Protein AF-0000000078702733 (afdb_homodimer)

Foldseek 3Di:
DPPDLPPPVVLVVLVCCLVVPLVVVLVVLVVVLVVLVVVLVVLVVVLVVLVCCVVPPPQKDWDWADPDPPDTDIDMDNGSQWDWDDPDPPDIDIDGSVVVSVVSVVVSVVSVVVSVVSVVVSVVSVVVSVVSVVVSVVVSVVSD/DPPDLPPPVVLVVLVCCLVVPLVVVLVVLVVVLVVLVVVLVVLVVVLVVLVCCVVPPPQKDWDWADPDPPDTDIDMDNGSQWDWDDPDPPDIDIDGSVVVSVVSVVVSVVSVVVSVVSVVVSVVSVVVSVVSVVVSVVVSVVSD

Structure (mmCIF, N/CA/C/O backbone):
data_AF-0000000078702733-model_v1
#
loop_
_entity.id
_entity.type
_entity.pdbx_description
1 polymer 'Prefoldin, alpha subunit'
#
loop_
_atom_site.group_PDB
_atom_site.id
_atom_site.type_symbol
_atom_site.label_atom_id
_atom_site.label_alt_id
_atom_site.label_comp_id
_atom_site.label_asym_id
_atom_site.label_entity_id
_atom_site.label_seq_id
_atom_site.pdbx_PDB_ins_code
_atom_site.Cartn_x
_atom_site.Cartn_y
_atom_site.Cartn_z
_atom_site.occupancy
_atom_site.B_iso_or_equiv
_atom_site.auth_seq_id
_atom_site.auth_comp_id
_atom_site.auth_asym_id
_atom_site.auth_atom_id
_atom_site.pdbx_PDB_model_num
ATOM 1 N N . MET A 1 1 ? -7.91 60.344 7.797 1 39.28 1 MET A N 1
ATOM 2 C CA . MET A 1 1 ? -7.531 59.281 8.727 1 39.28 1 MET A CA 1
ATOM 3 C C . MET A 1 1 ? -8.328 58 8.453 1 39.28 1 MET A C 1
ATOM 5 O O . MET A 1 1 ? -9.555 58.031 8.461 1 39.28 1 MET A O 1
ATOM 9 N N . SER A 1 2 ? -7.945 57.156 7.527 1 45.62 2 SER A N 1
ATOM 10 C CA . SER A 1 2 ? -8.672 56 7 1 45.62 2 SER A CA 1
ATOM 11 C 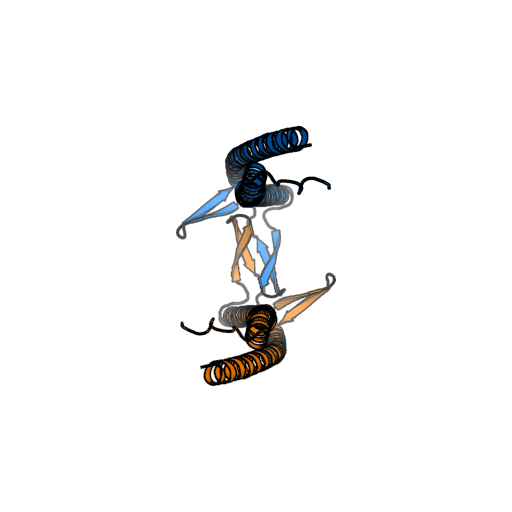C . SER A 1 2 ? -9.172 55.094 8.117 1 45.62 2 SER A C 1
ATOM 13 O O . SER A 1 2 ? -8.453 54.844 9.094 1 45.62 2 SER A O 1
ATOM 15 N N . GLU A 1 3 ? -10.422 55.219 8.555 1 46.97 3 GLU A N 1
ATOM 16 C CA . GLU A 1 3 ? -11.055 54.406 9.586 1 46.97 3 GLU A CA 1
ATOM 17 C C . GLU A 1 3 ? -10.477 53 9.609 1 46.97 3 GLU A C 1
ATOM 19 O O . GLU A 1 3 ? -10.164 52.438 8.562 1 46.97 3 GLU A O 1
ATOM 24 N N . PRO A 1 4 ? -9.781 52.625 10.648 1 50.66 4 PRO A N 1
ATOM 25 C CA . PRO A 1 4 ? -9.195 51.281 10.773 1 50.66 4 PRO A CA 1
ATOM 26 C C . PRO A 1 4 ? -10.055 50.188 10.133 1 50.66 4 PRO A C 1
ATOM 28 O O . PRO A 1 4 ? -11.289 50.281 10.164 1 50.66 4 PRO A O 1
ATOM 31 N N . LEU A 1 5 ? -9.805 49.719 9.031 1 49.38 5 LEU A N 1
ATOM 32 C CA . LEU A 1 5 ? -10.547 48.656 8.367 1 49.38 5 LEU A CA 1
ATOM 33 C C . LEU A 1 5 ? -11.18 47.719 9.391 1 49.38 5 LEU A C 1
ATOM 35 O O . LEU A 1 5 ? -10.469 47.062 10.148 1 49.38 5 LEU A O 1
ATOM 39 N N . PHE A 1 6 ? -12.18 48.062 10.25 1 53.34 6 PHE A N 1
ATOM 40 C CA . PHE A 1 6 ? -12.992 47.344 11.211 1 53.34 6 PHE A CA 1
ATOM 41 C C . PHE A 1 6 ? -13.266 45.906 10.719 1 53.34 6 PHE A C 1
ATOM 43 O O . PHE A 1 6 ? -14 45.719 9.742 1 53.34 6 PHE A O 1
ATOM 50 N N . ILE A 1 7 ? -12.305 45.094 10.703 1 62.47 7 ILE A N 1
ATOM 51 C CA . ILE A 1 7 ? -12.539 43.688 10.352 1 62.47 7 ILE A CA 1
ATOM 52 C C . ILE A 1 7 ? -13.766 43.156 11.094 1 62.47 7 ILE A C 1
ATOM 54 O O . ILE A 1 7 ? -13.797 43.156 12.32 1 62.47 7 ILE A O 1
ATOM 58 N N . ASN A 1 8 ? -14.984 43.156 10.586 1 76.25 8 ASN A N 1
ATOM 59 C CA . ASN A 1 8 ? -16.25 42.594 11.055 1 76.25 8 ASN A CA 1
ATOM 60 C C . ASN A 1 8 ? -16.062 41.188 11.617 1 76.25 8 ASN A C 1
ATOM 62 O O . ASN A 1 8 ? -15.641 40.281 10.906 1 76.25 8 ASN A O 1
ATOM 66 N N . PRO A 1 9 ? -16 41.094 13.008 1 86.5 9 PRO A N 1
ATOM 67 C CA . PRO A 1 9 ? -15.852 39.781 13.672 1 86.5 9 PRO A CA 1
ATOM 68 C C . PRO A 1 9 ? -16.688 38.688 13.016 1 86.5 9 PRO A C 1
ATOM 70 O O . PRO A 1 9 ? -16.328 37.531 13.07 1 86.5 9 PRO A O 1
ATOM 73 N N . GLN A 1 10 ? -17.766 39.156 12.43 1 87.38 10 GLN A N 1
ATOM 74 C CA . GLN A 1 10 ? -18.625 38.188 11.758 1 87.38 10 GLN A CA 1
ATOM 75 C C . GLN A 1 10 ? -17.953 37.594 10.523 1 87.38 10 GLN A C 1
ATOM 77 O O . GLN A 1 10 ? -18.094 36.406 10.242 1 87.38 10 GLN A O 1
ATOM 82 N N . ILE A 1 11 ? -17.188 38.375 9.844 1 90.88 11 ILE A N 1
ATOM 83 C CA . ILE A 1 11 ? -16.484 37.906 8.648 1 90.88 11 ILE A CA 1
ATOM 84 C C . ILE A 1 11 ? -15.414 36.906 9.039 1 90.88 11 ILE A C 1
ATOM 86 O O . ILE A 1 11 ? -15.258 35.875 8.375 1 90.88 11 ILE A O 1
ATOM 90 N N . ARG A 1 12 ? -14.75 37.219 10.102 1 91.19 12 ARG A N 1
ATOM 91 C CA . ARG A 1 12 ? -13.711 36.312 10.57 1 91.19 12 ARG A CA 1
ATOM 92 C C . ARG A 1 12 ? -14.312 34.938 10.969 1 91.19 12 ARG A C 1
ATOM 94 O O . ARG A 1 12 ? -13.719 33.906 10.711 1 91.19 12 ARG A O 1
ATOM 101 N N . LYS A 1 13 ? -15.438 35.031 11.594 1 93.38 13 LYS A N 1
ATOM 102 C CA . LYS A 1 13 ? -16.141 33.812 11.992 1 93.38 13 LYS A CA 1
ATOM 103 C C . LYS A 1 13 ? -16.516 32.969 10.781 1 93.38 13 LYS A C 1
ATOM 105 O O . LYS A 1 13 ? -16.312 31.75 10.766 1 93.38 13 LYS A O 1
ATOM 110 N N . TYR A 1 14 ? -16.953 33.625 9.719 1 93.88 14 TYR A N 1
ATOM 111 C CA . TYR A 1 14 ? -17.344 32.938 8.492 1 93.88 14 TYR A CA 1
ATOM 112 C C . TYR A 1 14 ? -16.141 32.375 7.773 1 93.88 14 TYR A C 1
ATOM 114 O O . TYR A 1 14 ? -16.188 31.234 7.27 1 93.88 14 TYR A O 1
ATOM 122 N N . GLU A 1 15 ? -15.148 33.094 7.785 1 94.38 15 GLU A N 1
ATOM 123 C CA . GLU A 1 15 ? -13.922 32.656 7.125 1 94.38 15 GLU A CA 1
ATOM 124 C C . GLU A 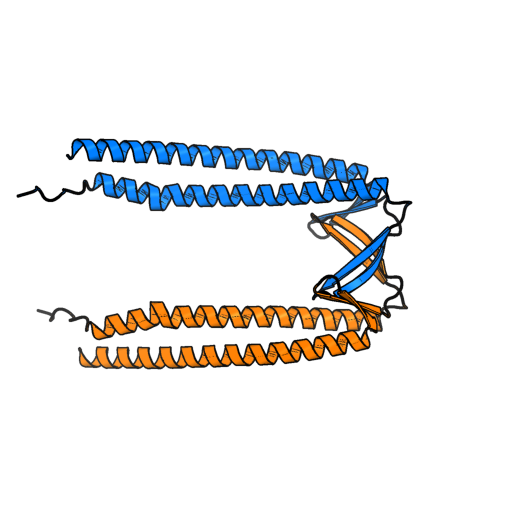1 15 ? -13.344 31.422 7.824 1 94.38 15 GLU A C 1
ATOM 126 O O . GLU A 1 15 ? -12.93 30.453 7.168 1 94.38 15 GLU A O 1
ATOM 131 N N . SER A 1 16 ? -13.336 31.516 9.156 1 94.94 16 SER A N 1
ATOM 132 C CA . SER A 1 16 ? -12.852 30.391 9.938 1 94.94 16 SER A CA 1
ATOM 133 C C . SER A 1 16 ? -13.734 29.156 9.742 1 94.94 16 SER A C 1
ATOM 135 O O . SER A 1 16 ? -13.234 28.047 9.641 1 94.94 16 SER A O 1
ATOM 137 N N . PHE A 1 17 ? -15 29.344 9.688 1 96.25 17 PHE A N 1
ATOM 138 C CA . PHE A 1 17 ? -15.961 28.266 9.469 1 96.25 17 PHE A CA 1
ATOM 139 C C . PHE A 1 17 ? -15.703 27.594 8.125 1 96.25 17 PHE A C 1
ATOM 141 O O . PHE A 1 17 ? -15.656 26.359 8.055 1 96.25 17 PHE A O 1
ATOM 148 N N . VAL A 1 18 ? -15.484 28.391 7.094 1 96.75 18 VAL A N 1
ATOM 149 C CA . VAL A 1 18 ? -15.258 27.859 5.758 1 96.75 18 VAL A CA 1
ATOM 150 C C . VAL A 1 18 ? -13.93 27.094 5.723 1 96.75 18 VAL A C 1
ATOM 152 O O . VAL A 1 18 ? -13.875 25.953 5.258 1 96.75 18 VAL A O 1
ATOM 155 N N . ASN A 1 19 ? -12.906 27.688 6.285 1 95.31 19 ASN A N 1
ATOM 156 C CA . ASN A 1 19 ? -11.555 27.156 6.133 1 95.31 19 ASN A CA 1
ATOM 157 C C . ASN A 1 19 ? -11.281 26.016 7.109 1 95.31 19 ASN A C 1
ATOM 159 O O . ASN A 1 19 ? -10.625 25.031 6.758 1 95.31 19 ASN A O 1
ATOM 163 N N . ASP A 1 20 ? -11.922 26.062 8.234 1 95.56 20 ASP A N 1
ATOM 164 C CA . ASP A 1 20 ? -11.547 25.141 9.289 1 95.56 20 ASP A CA 1
ATOM 165 C C . ASP A 1 20 ? -12.562 24 9.422 1 95.56 20 ASP A C 1
ATOM 167 O O . ASP A 1 20 ? -12.281 22.969 10.031 1 95.56 20 ASP A O 1
ATOM 171 N N . ARG A 1 21 ? -13.758 24.25 8.867 1 96.62 21 ARG A N 1
ATOM 172 C CA . ARG A 1 21 ? -14.781 23.219 9.016 1 96.62 21 ARG A CA 1
ATOM 173 C C . ARG A 1 21 ? -15.227 22.688 7.652 1 96.62 21 ARG A C 1
ATOM 175 O O . ARG A 1 21 ? -14.961 21.547 7.305 1 96.62 21 ARG A O 1
ATOM 182 N N . LEU A 1 22 ? -15.703 23.594 6.793 1 97.5 22 LEU A N 1
ATOM 183 C CA . LEU A 1 22 ? -16.328 23.156 5.555 1 97.5 22 LEU A CA 1
ATOM 184 C C . LEU A 1 22 ? -15.305 22.562 4.598 1 97.5 22 LEU A C 1
ATOM 186 O O . LEU A 1 22 ? -15.531 21.516 4.004 1 97.5 22 LEU A O 1
ATOM 190 N N . ARG A 1 23 ? -14.211 23.219 4.512 1 97.94 23 ARG A N 1
ATOM 191 C CA . ARG A 1 23 ? -13.188 22.719 3.596 1 97.94 23 ARG A CA 1
ATOM 192 C C . ARG A 1 23 ? -12.617 21.391 4.086 1 97.94 23 ARG A C 1
ATOM 194 O O . ARG A 1 23 ? -12.336 20.5 3.287 1 97.94 23 ARG A O 1
ATOM 201 N N . LYS A 1 24 ? -12.469 21.25 5.383 1 97.94 24 LYS A N 1
ATOM 202 C CA . LYS A 1 24 ? -11.977 20 5.941 1 97.94 24 LYS A CA 1
ATOM 203 C C . LYS A 1 24 ? -13 18.875 5.746 1 97.94 24 LYS A C 1
ATOM 205 O O . LYS A 1 24 ? -12.633 17.75 5.422 1 97.94 24 LYS A O 1
ATOM 210 N N . ASP A 1 25 ? -14.25 19.281 5.902 1 97.81 25 ASP A N 1
ATOM 211 C CA . ASP A 1 25 ? -15.312 18.312 5.68 1 97.81 25 ASP A CA 1
ATOM 212 C C . ASP A 1 25 ? -15.344 17.844 4.227 1 97.81 25 ASP A C 1
ATOM 214 O O . ASP A 1 25 ? -15.492 16.641 3.953 1 97.81 25 ASP A O 1
ATOM 218 N N . LEU A 1 26 ? -15.18 18.766 3.32 1 98.38 26 LEU A N 1
ATOM 219 C CA . LEU A 1 26 ? -15.164 18.438 1.899 1 98.38 26 LEU A CA 1
ATOM 220 C C . LEU A 1 26 ? -14 17.516 1.565 1 98.38 26 LEU A C 1
ATOM 222 O O . LEU A 1 26 ? -14.164 16.547 0.828 1 98.38 26 LEU A O 1
ATOM 226 N N . GLU A 1 27 ? -12.891 17.828 2.139 1 98.38 27 GLU A N 1
ATOM 227 C CA . GLU A 1 27 ? -11.711 17 1.906 1 98.38 27 GLU A CA 1
ATOM 228 C C . GLU A 1 27 ? -11.945 15.555 2.359 1 98.38 27 GLU A C 1
ATOM 230 O O . GLU A 1 27 ? -11.617 14.609 1.644 1 98.38 27 GLU A O 1
ATOM 235 N N . LYS A 1 28 ? -12.547 15.414 3.541 1 98.31 28 LYS A N 1
ATOM 236 C CA . LYS A 1 28 ? -12.828 14.086 4.082 1 98.31 28 LYS A CA 1
ATOM 237 C C . LYS A 1 28 ? -13.797 13.32 3.178 1 98.31 28 LYS A C 1
ATOM 239 O O . LYS A 1 28 ? -13.586 12.141 2.9 1 98.31 28 LYS A O 1
ATOM 244 N N . VAL A 1 29 ? -14.766 14.031 2.744 1 98.38 29 VAL A N 1
ATOM 245 C CA . VAL A 1 29 ? -15.789 13.422 1.895 1 98.38 29 VAL A CA 1
ATOM 246 C C . VAL A 1 29 ? -15.172 12.992 0.567 1 98.38 29 VAL A C 1
ATOM 248 O O . VAL A 1 29 ? -15.438 11.891 0.078 1 98.38 29 VAL A O 1
ATOM 251 N N . LEU A 1 30 ? -14.359 13.836 0.02 1 98.38 30 LEU A N 1
ATOM 252 C CA . LEU A 1 30 ? -13.703 13.523 -1.244 1 98.38 30 LEU A CA 1
ATOM 253 C C . LEU A 1 30 ? -12.742 12.352 -1.083 1 98.38 30 LEU A C 1
ATOM 255 O O . LEU A 1 30 ? -12.633 11.508 -1.978 1 98.38 30 LEU A O 1
ATOM 259 N N . GLU A 1 31 ? -12.094 12.289 0.026 1 98.44 31 GLU A N 1
ATOM 260 C CA . GLU A 1 31 ? -11.203 11.164 0.297 1 98.44 31 GLU A CA 1
ATOM 261 C C . GLU A 1 31 ? -11.961 9.844 0.35 1 98.44 31 GLU A C 1
ATOM 263 O O . GLU A 1 31 ? -11.516 8.844 -0.21 1 98.44 31 GLU A O 1
ATOM 268 N N . GLU A 1 32 ? -13.094 9.883 0.971 1 98.19 32 GLU A N 1
ATOM 269 C CA . GLU A 1 32 ? -13.914 8.688 1.058 1 98.19 32 GLU A CA 1
ATOM 270 C C . GLU A 1 32 ? -14.422 8.258 -0.319 1 98.19 32 GLU A C 1
ATOM 272 O O . GLU A 1 32 ? -14.383 7.074 -0.658 1 98.19 32 GLU A O 1
ATOM 277 N N . ARG A 1 33 ? -14.828 9.227 -1.064 1 98.12 33 ARG A N 1
ATOM 278 C CA . ARG A 1 33 ? -15.289 8.953 -2.422 1 98.12 33 ARG A CA 1
ATOM 279 C C . ARG A 1 33 ? -14.172 8.359 -3.273 1 98.12 33 ARG A C 1
ATOM 281 O O . ARG A 1 33 ? -14.391 7.379 -3.99 1 98.12 33 ARG A O 1
ATOM 288 N N . ASP A 1 34 ? -13.023 8.945 -3.219 1 98.12 34 ASP A N 1
ATOM 289 C CA . ASP A 1 34 ? -11.891 8.523 -4.039 1 98.12 34 ASP A CA 1
ATOM 290 C C . ASP A 1 34 ? -11.453 7.109 -3.682 1 98.12 34 ASP A C 1
ATOM 292 O O . ASP A 1 34 ? -11.039 6.344 -4.555 1 98.12 34 ASP A O 1
ATOM 296 N N . LYS A 1 35 ? -11.531 6.789 -2.391 1 98.38 35 LYS A N 1
ATOM 297 C CA . LYS A 1 35 ? -11.25 5.418 -1.982 1 98.38 35 LYS A CA 1
ATOM 298 C C . LYS A 1 35 ? -12.172 4.43 -2.693 1 98.38 35 LYS A C 1
ATOM 300 O O . LYS A 1 35 ? -11.727 3.365 -3.129 1 98.38 35 LYS A O 1
ATOM 305 N N . LEU A 1 36 ? -13.375 4.77 -2.838 1 98.25 36 LEU A N 1
ATOM 306 C CA . LEU A 1 36 ? -14.359 3.91 -3.494 1 98.25 36 LEU A CA 1
ATOM 307 C C . LEU A 1 36 ? -14.07 3.805 -4.988 1 98.25 36 LEU A C 1
ATOM 309 O O . LEU A 1 36 ? -14.18 2.725 -5.57 1 98.25 36 LEU A O 1
ATOM 313 N N . TYR A 1 37 ? -13.648 4.91 -5.582 1 97.56 37 TYR A N 1
ATOM 314 C CA . TYR A 1 37 ? -13.297 4.887 -7 1 97.56 37 TYR A CA 1
ATOM 315 C C . TYR A 1 37 ? -12.086 3.99 -7.246 1 97.56 37 TYR A C 1
ATOM 317 O O . TYR A 1 37 ? -12.016 3.305 -8.266 1 97.56 37 TYR A O 1
ATOM 325 N N . GLU A 1 38 ? -11.25 4.039 -6.312 1 98.12 38 GLU A N 1
ATOM 326 C CA . GLU A 1 38 ? -10.086 3.156 -6.426 1 98.12 38 GLU A CA 1
ATOM 327 C C . GLU A 1 38 ? -10.508 1.689 -6.379 1 98.12 38 GLU A C 1
ATOM 329 O O . GLU A 1 38 ? -10 0.87 -7.148 1 98.12 38 GLU A O 1
ATOM 334 N N . GLN A 1 39 ? -11.391 1.383 -5.52 1 98 39 GLN A N 1
ATOM 335 C CA . GLN A 1 39 ? -11.906 0.02 -5.422 1 98 39 GLN A CA 1
ATOM 336 C C . GLN A 1 39 ? -12.609 -0.396 -6.711 1 98 39 GLN A C 1
ATOM 338 O O . GLN A 1 39 ? -12.406 -1.505 -7.207 1 98 39 GLN A O 1
ATOM 343 N N . ILE A 1 40 ? -13.344 0.461 -7.234 1 98.25 40 ILE A N 1
ATOM 344 C CA . ILE A 1 40 ? -14.078 0.185 -8.461 1 98.25 40 ILE A CA 1
ATOM 345 C C . ILE A 1 40 ? -13.102 -0.069 -9.609 1 98.25 40 ILE A C 1
ATOM 347 O O . ILE A 1 40 ? -13.305 -0.979 -10.414 1 98.25 40 ILE A O 1
ATOM 351 N N . ALA A 1 41 ? -12.102 0.725 -9.633 1 97.81 41 ALA A N 1
ATOM 352 C CA . ALA A 1 41 ? -11.078 0.545 -10.664 1 97.81 41 ALA A CA 1
ATOM 353 C C . ALA 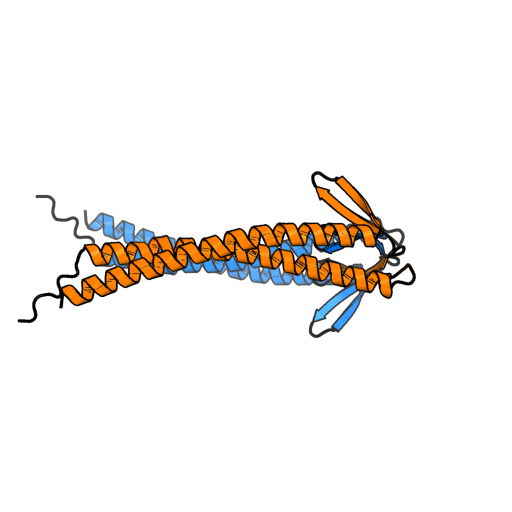A 1 41 ? -10.438 -0.838 -10.57 1 97.81 41 ALA A C 1
ATOM 355 O O . ALA A 1 41 ? -10.211 -1.494 -11.586 1 97.81 41 ALA A O 1
ATOM 356 N N . GLN A 1 42 ? -10.188 -1.28 -9.391 1 98.06 42 GLN A N 1
ATOM 357 C CA . GLN A 1 42 ? -9.609 -2.602 -9.18 1 98.06 42 GLN A CA 1
ATOM 358 C C . GLN A 1 42 ? -10.562 -3.701 -9.633 1 98.06 42 GLN A C 1
ATOM 360 O O . GLN A 1 42 ? -10.133 -4.684 -10.25 1 98.06 42 GLN A O 1
ATOM 365 N N . LEU A 1 43 ? -11.758 -3.545 -9.367 1 98.06 43 LEU A N 1
ATOM 366 C CA . LEU A 1 43 ? -12.766 -4.516 -9.781 1 98.06 43 LEU A CA 1
ATOM 367 C C . LEU A 1 43 ? -12.859 -4.598 -11.297 1 98.06 43 LEU A C 1
ATOM 369 O O . LEU A 1 43 ? -12.93 -5.688 -11.867 1 98.06 43 LEU A O 1
ATOM 373 N N . LEU A 1 44 ? -12.852 -3.457 -11.906 1 97.38 44 LEU A N 1
ATOM 374 C CA . LEU A 1 44 ? -12.906 -3.395 -13.359 1 97.38 44 LEU A CA 1
ATOM 375 C C . LEU A 1 44 ? -11.695 -4.078 -13.984 1 97.38 44 LEU A C 1
ATOM 377 O O . LEU A 1 44 ? -11.828 -4.816 -14.961 1 97.38 44 LEU A O 1
ATOM 381 N N . GLN A 1 45 ? -10.578 -3.807 -13.422 1 97.5 45 GLN A N 1
ATOM 382 C CA . GLN A 1 45 ? -9.344 -4.43 -13.891 1 97.5 45 GLN A CA 1
ATOM 383 C C . GLN A 1 45 ? -9.43 -5.953 -13.805 1 97.5 45 GLN A C 1
ATOM 385 O O . GLN A 1 45 ? -9.078 -6.656 -14.75 1 97.5 45 GLN A O 1
ATOM 390 N N . LEU A 1 46 ? -9.938 -6.422 -12.711 1 98 46 LEU A N 1
ATOM 391 C CA . LEU A 1 46 ? -10.055 -7.863 -12.523 1 98 46 LEU A CA 1
ATOM 392 C C . LEU A 1 46 ? -11.062 -8.461 -13.508 1 98 46 LEU A C 1
ATOM 394 O O . LEU A 1 46 ? -10.805 -9.508 -14.102 1 98 46 LEU A O 1
ATOM 398 N N . ARG A 1 47 ? -12.156 -7.848 -13.648 1 97.19 47 ARG A N 1
ATOM 399 C CA . ARG A 1 47 ? -13.164 -8.32 -14.578 1 97.19 47 ARG A CA 1
ATOM 400 C C . ARG A 1 47 ? -12.602 -8.438 -15.992 1 97.19 47 ARG A C 1
ATOM 402 O O . ARG A 1 47 ? -12.828 -9.43 -16.672 1 97.19 47 ARG A O 1
ATOM 409 N N . ASN A 1 48 ? -11.875 -7.438 -16.391 1 96.75 48 ASN A N 1
ATOM 410 C CA . ASN A 1 48 ? -11.234 -7.461 -17.703 1 96.75 48 ASN A CA 1
ATOM 411 C C . ASN A 1 48 ? -10.227 -8.602 -17.812 1 96.75 48 ASN A C 1
ATOM 413 O O . ASN A 1 48 ? -10.141 -9.266 -18.844 1 96.75 48 ASN A O 1
ATOM 417 N N . GLN A 1 49 ? -9.445 -8.805 -16.719 1 95.38 49 GLN A N 1
ATOM 418 C CA . GLN A 1 49 ? -8.477 -9.898 -16.688 1 95.38 49 GLN A CA 1
ATOM 419 C C . GLN A 1 49 ? -9.164 -11.25 -16.828 1 95.38 49 GLN A C 1
ATOM 421 O O . GLN A 1 49 ? -8.688 -12.125 -17.562 1 95.38 49 GLN A O 1
ATOM 426 N N . ILE A 1 50 ? -10.297 -11.438 -16.219 1 96.31 50 ILE A N 1
ATOM 427 C CA . ILE A 1 50 ? -11.047 -12.688 -16.281 1 96.31 50 ILE A CA 1
ATOM 428 C C . ILE A 1 50 ? -11.562 -12.914 -17.688 1 96.31 50 ILE A C 1
ATOM 430 O O . ILE A 1 50 ? -11.508 -14.039 -18.203 1 96.31 50 ILE A O 1
ATOM 434 N N . HIS A 1 51 ? -11.953 -11.875 -18.328 1 95.06 51 HIS A N 1
ATOM 435 C CA . HIS A 1 51 ? -12.391 -11.977 -19.719 1 95.06 51 HIS A CA 1
ATOM 436 C C . HIS A 1 51 ? -11.266 -12.453 -20.625 1 95.06 51 HIS A C 1
ATOM 438 O O . HIS A 1 51 ? -11.477 -13.297 -21.5 1 95.06 51 HIS A O 1
ATOM 444 N N . VAL A 1 52 ? -10.094 -11.938 -20.375 1 93.94 52 VAL A N 1
ATOM 445 C CA . VAL A 1 52 ? -8.93 -12.328 -21.172 1 93.94 52 VAL A CA 1
ATOM 446 C C . VAL A 1 52 ? -8.617 -13.805 -20.922 1 93.94 52 VAL A C 1
ATOM 448 O O . VAL A 1 52 ? -8.352 -14.555 -21.875 1 93.94 52 VAL A O 1
ATOM 451 N N . ILE A 1 53 ? -8.742 -14.219 -19.688 1 94.12 53 ILE A N 1
ATOM 452 C CA . ILE A 1 53 ? -8.477 -15.609 -19.312 1 94.12 53 ILE A CA 1
ATOM 453 C C . ILE A 1 53 ? -9.484 -16.516 -20.016 1 94.12 53 ILE A C 1
ATOM 455 O O . ILE A 1 53 ? -9.117 -17.578 -20.547 1 94.12 53 ILE A O 1
ATOM 459 N N . GLN A 1 54 ? -10.695 -16.125 -20.047 1 92.12 54 GLN A N 1
ATOM 460 C CA . GLN A 1 54 ? -11.758 -16.906 -20.688 1 92.12 54 GLN A CA 1
ATOM 461 C C . GLN A 1 54 ? -11.508 -17.078 -22.172 1 92.12 54 GLN A C 1
ATOM 463 O O . GLN A 1 54 ? -11.75 -18.141 -22.734 1 92.12 54 GLN A O 1
ATOM 468 N N . LYS A 1 55 ? -10.984 -16.062 -22.734 1 90.88 55 LYS A N 1
ATOM 469 C CA . LYS A 1 55 ? -10.82 -16.047 -24.188 1 90.88 55 LYS A CA 1
ATOM 470 C C . LYS A 1 55 ? -9.539 -16.766 -24.609 1 90.88 55 LYS A C 1
ATOM 472 O O . LYS A 1 55 ? -9.5 -17.406 -25.656 1 90.88 55 LYS A O 1
ATOM 477 N N . GLN A 1 56 ? -8.547 -16.547 -23.766 1 82.88 56 GLN A N 1
ATOM 478 C CA . GLN A 1 56 ? -7.219 -16.922 -24.234 1 82.88 56 GLN A CA 1
ATOM 479 C C . GLN A 1 56 ? -6.77 -18.25 -23.609 1 82.88 56 GLN A C 1
ATOM 481 O O . GLN A 1 56 ? -5.879 -18.922 -24.125 1 82.88 56 GLN A O 1
ATOM 486 N N . SER A 1 57 ? -7.496 -18.656 -22.547 1 73.5 57 SER A N 1
ATOM 487 C CA . SER A 1 57 ? -6.965 -19.812 -21.859 1 73.5 57 SER A CA 1
ATOM 488 C C . SER A 1 57 ? -7.418 -21.125 -22.516 1 73.5 57 SER A C 1
ATOM 490 O O . SER A 1 57 ? -8.531 -21.203 -23.047 1 73.5 57 SER A O 1
ATOM 492 N N . GLN A 1 58 ? -6.668 -21.875 -23.109 1 80.25 58 GLN A N 1
ATOM 493 C CA . GLN A 1 58 ? -6.988 -23.234 -23.547 1 80.25 58 GLN A CA 1
ATOM 494 C C . GLN A 1 58 ? -7.047 -24.188 -22.359 1 80.25 58 GLN A C 1
ATOM 496 O O . GLN A 1 58 ? -6.555 -25.312 -22.438 1 80.25 58 GLN A O 1
ATOM 501 N N . GLY A 1 59 ? -7.531 -23.656 -21.312 1 86.12 59 GLY A N 1
ATOM 502 C CA . GLY A 1 59 ? -7.707 -24.5 -20.125 1 86.12 59 GLY A CA 1
ATOM 503 C C . GLY A 1 59 ? -6.543 -24.406 -19.156 1 86.12 59 GLY A C 1
ATOM 504 O O . GLY A 1 59 ? -6.621 -24.938 -18.047 1 86.12 59 GLY A O 1
ATOM 505 N N . GLU A 1 60 ? -5.441 -23.844 -19.656 1 89.81 60 GLU A N 1
ATOM 506 C CA . GLU A 1 60 ? -4.277 -23.656 -18.797 1 89.81 60 GLU A CA 1
ATOM 507 C C . GLU A 1 60 ? -3.582 -22.328 -19.094 1 89.81 60 GLU A C 1
ATOM 509 O O . GLU A 1 60 ? -3.848 -21.703 -20.125 1 89.81 60 GLU A O 1
ATOM 514 N N . MET A 1 61 ? -2.822 -21.875 -18.156 1 93.31 61 MET A N 1
ATOM 515 C CA . MET A 1 61 ? -2.109 -20.625 -18.359 1 93.31 61 MET A CA 1
ATOM 516 C C . MET A 1 61 ? -0.763 -20.641 -17.641 1 93.31 61 MET A C 1
ATOM 518 O O . MET A 1 61 ? -0.656 -21.156 -16.516 1 93.31 61 MET A O 1
ATOM 522 N N . LYS A 1 62 ? 0.221 -20.156 -18.328 1 93.25 62 LYS A N 1
ATOM 523 C CA . LYS A 1 62 ? 1.511 -19.906 -17.703 1 93.25 62 LYS A CA 1
ATOM 524 C C . LYS A 1 62 ? 1.558 -18.5 -17.094 1 93.25 62 LYS A C 1
ATOM 526 O O . LYS A 1 62 ? 1.061 -17.547 -17.688 1 93.25 62 LYS A O 1
ATOM 531 N N . THR A 1 63 ? 2.109 -18.359 -15.906 1 93.62 63 THR A N 1
ATOM 532 C CA . THR A 1 63 ? 2.174 -17.078 -15.234 1 93.62 63 THR A CA 1
ATOM 533 C C . THR A 1 63 ? 3.396 -17 -14.328 1 93.62 63 THR A C 1
ATOM 535 O O . THR A 1 63 ? 4.172 -17.953 -14.234 1 93.62 63 THR A O 1
ATOM 538 N N . MET A 1 64 ? 3.602 -15.773 -13.797 1 93.12 64 MET A N 1
ATOM 539 C CA . MET A 1 64 ? 4.66 -15.531 -12.82 1 93.12 64 MET A CA 1
ATOM 540 C C . MET A 1 64 ? 4.07 -15.195 -11.453 1 93.12 64 MET A C 1
ATOM 542 O O . MET A 1 64 ? 3.232 -14.297 -11.336 1 93.12 64 MET A O 1
ATOM 546 N N . MET A 1 65 ? 4.48 -15.969 -10.531 1 94.5 65 MET A N 1
ATOM 547 C CA . MET A 1 65 ? 4.016 -15.719 -9.172 1 94.5 65 MET A CA 1
ATOM 548 C C . MET A 1 65 ? 4.984 -14.812 -8.422 1 94.5 65 MET A C 1
ATOM 550 O O . MET A 1 65 ? 6.172 -15.117 -8.32 1 94.5 65 MET A O 1
ATOM 554 N N . ASP A 1 66 ? 4.449 -13.75 -7.922 1 94.62 66 ASP A N 1
ATOM 555 C CA . ASP A 1 66 ? 5.246 -12.852 -7.098 1 94.62 66 ASP A CA 1
ATOM 556 C C . ASP A 1 66 ? 5.508 -13.453 -5.719 1 94.62 66 ASP A C 1
ATOM 558 O O . ASP A 1 66 ? 4.57 -13.805 -5 1 94.62 66 ASP A O 1
ATOM 562 N N . VAL A 1 67 ? 6.746 -13.578 -5.328 1 94.38 67 VAL A N 1
ATOM 563 C CA . VAL A 1 67 ? 7.043 -14.18 -4.031 1 94.38 67 VAL A CA 1
ATOM 564 C C . VAL A 1 67 ? 7.609 -13.117 -3.088 1 94.38 67 VAL A C 1
ATOM 566 O O . VAL A 1 67 ? 7.91 -13.406 -1.928 1 94.38 67 VAL A O 1
ATOM 569 N N . GLY A 1 68 ? 7.789 -11.914 -3.627 1 95 68 GLY A N 1
ATOM 570 C CA . GLY A 1 68 ? 8.227 -10.805 -2.801 1 95 68 GLY A CA 1
ATOM 571 C C . GLY A 1 68 ? 9.609 -10.289 -3.174 1 95 68 GLY A C 1
ATOM 572 O O . GLY A 1 68 ? 10.398 -11.016 -3.789 1 95 68 GLY A O 1
ATOM 573 N N . CYS A 1 69 ? 9.797 -9 -2.9 1 96.31 69 CYS A N 1
ATOM 574 C CA . CYS A 1 69 ? 11.102 -8.367 -3.031 1 96.31 69 CYS A CA 1
ATOM 575 C C . CYS A 1 69 ? 11.609 -8.461 -4.465 1 96.31 69 CYS A C 1
ATOM 577 O O . CYS A 1 69 ? 12.789 -8.719 -4.695 1 96.31 69 CYS A O 1
ATOM 579 N N . ASP A 1 70 ? 10.711 -8.422 -5.441 1 96.06 70 ASP A N 1
ATOM 580 C CA . ASP A 1 70 ? 10.977 -8.406 -6.875 1 96.06 70 ASP A CA 1
ATOM 581 C C . ASP A 1 70 ? 11.422 -9.781 -7.363 1 96.06 70 ASP A C 1
ATOM 583 O O . ASP A 1 70 ? 12.047 -9.898 -8.422 1 96.06 70 ASP A O 1
ATOM 587 N N . PHE A 1 71 ? 11.125 -10.703 -6.508 1 97.44 71 PHE A N 1
ATOM 588 C CA . PHE A 1 71 ? 11.352 -12.078 -6.945 1 97.44 71 PHE A CA 1
ATOM 589 C C . PHE A 1 71 ? 10.047 -12.719 -7.41 1 97.44 71 PHE A C 1
ATOM 591 O O . PHE A 1 71 ? 8.977 -12.422 -6.879 1 97.44 71 PHE A O 1
ATOM 598 N N . PHE A 1 72 ? 10.219 -13.68 -8.344 1 97.12 72 PHE A N 1
ATOM 599 C CA . PHE A 1 72 ? 9.094 -14.383 -8.945 1 97.12 72 PHE A CA 1
ATOM 600 C C . PHE A 1 72 ? 9.43 -15.859 -9.172 1 97.12 72 PHE A C 1
ATOM 602 O O . PHE A 1 72 ? 10.602 -16.234 -9.172 1 97.12 72 PHE A O 1
ATOM 609 N N . MET A 1 73 ? 8.352 -16.641 -9.328 1 96.31 73 MET A N 1
ATOM 610 C CA . MET A 1 73 ? 8.508 -18.016 -9.766 1 96.31 73 MET A CA 1
ATOM 611 C C . MET A 1 73 ? 7.582 -18.328 -10.938 1 96.31 73 MET A C 1
ATOM 613 O O . MET A 1 73 ? 6.449 -17.844 -10.984 1 96.31 73 MET A O 1
ATOM 617 N N . LYS A 1 74 ? 8.086 -19.141 -11.852 1 95.94 74 LYS A N 1
ATOM 618 C CA . LYS A 1 74 ? 7.23 -19.594 -12.938 1 95.94 74 LYS A CA 1
ATOM 619 C C . LYS A 1 74 ? 6.125 -20.516 -12.422 1 95.94 74 LYS A C 1
ATOM 621 O O . LYS A 1 74 ? 6.398 -21.469 -11.688 1 95.94 74 LYS A O 1
ATOM 626 N N . ALA A 1 75 ? 4.914 -20.094 -12.75 1 96 75 ALA A N 1
ATOM 627 C CA . ALA A 1 75 ? 3.762 -20.875 -12.289 1 96 75 ALA A CA 1
ATOM 628 C C . ALA A 1 75 ? 2.84 -21.234 -13.453 1 96 75 ALA A C 1
ATOM 630 O O . ALA A 1 75 ? 2.984 -20.688 -14.555 1 96 75 ALA A O 1
ATOM 631 N N . ARG A 1 76 ? 2.068 -22.203 -13.211 1 95.12 76 ARG A N 1
ATOM 632 C CA . ARG A 1 76 ? 1.028 -22.625 -14.148 1 95.12 76 ARG A CA 1
ATOM 633 C C . ARG A 1 76 ? -0.325 -22.719 -13.453 1 95.12 76 ARG A C 1
ATOM 635 O O . ARG A 1 76 ? -0.411 -23.188 -12.312 1 95.12 76 ARG A O 1
ATOM 642 N N . ILE A 1 77 ? -1.266 -22.297 -14.164 1 96.12 77 ILE A N 1
ATOM 643 C CA . ILE A 1 77 ? -2.646 -22.531 -13.758 1 96.12 77 ILE A CA 1
ATOM 644 C C . ILE A 1 77 ? -3.242 -23.672 -14.586 1 96.12 77 ILE A C 1
ATOM 646 O O . ILE A 1 77 ? -3.578 -23.484 -15.758 1 96.12 77 ILE A O 1
ATOM 650 N N . PRO A 1 78 ? -3.379 -24.766 -13.953 1 94.06 78 PRO A N 1
ATOM 651 C CA . PRO A 1 78 ? -3.76 -25.953 -14.734 1 94.06 78 PRO A CA 1
ATOM 652 C C . PRO A 1 78 ? -5.234 -25.938 -15.141 1 94.06 78 PRO A C 1
ATOM 654 O O . PRO A 1 78 ? -5.629 -26.656 -16.062 1 94.06 78 PRO A O 1
ATOM 657 N N . ASP A 1 79 ? -6.055 -25.234 -14.484 1 94.5 79 ASP A N 1
ATOM 658 C CA . ASP A 1 79 ? -7.484 -25.141 -14.773 1 94.5 79 ASP A CA 1
ATOM 659 C C . ASP A 1 79 ? -7.98 -23.703 -14.656 1 94.5 79 ASP A C 1
ATOM 661 O O . ASP A 1 79 ? -8.141 -23.188 -13.547 1 94.5 79 ASP A O 1
ATOM 665 N N . THR A 1 80 ? -8.25 -23.078 -15.852 1 95.25 80 THR A N 1
ATOM 666 C CA . THR A 1 80 ? -8.633 -21.672 -15.875 1 95.25 80 THR A CA 1
ATOM 667 C C . THR A 1 80 ? -10.156 -21.531 -15.891 1 95.25 80 THR A C 1
ATOM 669 O O . THR A 1 80 ? -10.68 -20.453 -16.141 1 95.25 80 THR A O 1
ATOM 672 N N . SER A 1 81 ? -10.898 -22.641 -15.664 1 94.38 81 SER A N 1
ATOM 673 C CA . SER A 1 81 ? -12.352 -22.578 -15.75 1 94.38 81 SER A CA 1
ATOM 674 C C . SER A 1 81 ? -12.961 -22.125 -14.43 1 94.38 81 SER A C 1
ATOM 676 O O . SER A 1 81 ? -14.141 -21.766 -14.375 1 94.38 81 SER A O 1
ATOM 678 N N . LYS A 1 82 ? -12.047 -22.203 -13.359 1 95.62 82 LYS A N 1
ATOM 679 C CA . LYS A 1 82 ? -12.555 -21.891 -12.023 1 95.62 82 LYS A CA 1
ATOM 680 C C . LYS A 1 82 ? -11.688 -20.828 -11.352 1 95.62 82 LYS A C 1
ATOM 682 O O . LYS A 1 82 ? -10.508 -20.672 -11.68 1 95.62 82 LYS A O 1
ATOM 687 N N . ILE A 1 83 ? -12.281 -20.109 -10.422 1 97.31 83 ILE A N 1
ATOM 688 C CA . ILE A 1 83 ? -11.641 -19.078 -9.625 1 97.31 83 ILE A CA 1
ATOM 689 C C . ILE A 1 83 ? -12.141 -19.156 -8.188 1 97.31 83 ILE A C 1
ATOM 691 O O . ILE A 1 83 ? -13.219 -19.688 -7.926 1 97.31 83 ILE A O 1
ATOM 695 N N . ILE A 1 84 ? -11.32 -18.656 -7.266 1 98.19 84 ILE A N 1
ATOM 696 C CA . ILE A 1 84 ? -11.625 -18.812 -5.848 1 98.19 84 ILE A CA 1
ATOM 697 C C . ILE A 1 84 ? -11.789 -17.438 -5.203 1 98.19 84 ILE A C 1
ATOM 699 O O . ILE A 1 84 ? -10.953 -16.547 -5.395 1 98.19 84 ILE A O 1
ATOM 703 N N . LEU A 1 85 ? -12.859 -17.266 -4.477 1 98.12 85 LEU A N 1
ATOM 704 C CA . LEU A 1 85 ? -13.156 -16.031 -3.773 1 98.12 85 LEU A CA 1
ATOM 705 C C . LEU A 1 85 ? -13 -16.203 -2.266 1 98.12 85 LEU A C 1
ATOM 707 O O . LEU A 1 85 ? -13.516 -17.172 -1.695 1 98.12 85 LEU A O 1
ATOM 711 N N . ASN A 1 86 ? -12.211 -15.328 -1.613 1 97.5 86 ASN A N 1
ATOM 712 C CA . ASN A 1 86 ? -12.164 -15.25 -0.157 1 97.5 86 ASN A CA 1
ATOM 713 C C . ASN A 1 86 ? -13.32 -14.422 0.395 1 97.5 86 ASN A C 1
ATOM 715 O O . ASN A 1 86 ? -13.344 -13.195 0.246 1 97.5 86 ASN A O 1
ATOM 719 N N . VAL A 1 87 ? -14.227 -15.07 1.052 1 93.75 87 VAL A N 1
ATOM 720 C CA . VAL A 1 87 ? -15.43 -14.383 1.525 1 93.75 87 VAL A CA 1
ATOM 721 C C . VAL A 1 87 ? -15.188 -13.844 2.934 1 93.75 87 VAL A C 1
ATOM 723 O O . VAL A 1 87 ? -15.961 -13.016 3.426 1 93.75 87 VAL A O 1
ATOM 726 N N . GLY A 1 88 ? -14.141 -14.164 3.598 1 90.81 88 GLY A N 1
ATOM 727 C CA . GLY A 1 88 ? -13.836 -13.75 4.961 1 90.81 88 GLY A CA 1
ATOM 728 C C . GLY A 1 88 ? -13.922 -14.891 5.957 1 90.81 88 GLY A C 1
ATOM 729 O O . GLY A 1 88 ? -14.547 -15.914 5.684 1 90.81 88 GLY A O 1
ATOM 730 N N . SER A 1 89 ? -13.234 -14.82 7.121 1 92.62 89 SER A N 1
ATOM 731 C CA . SER A 1 89 ? -13.25 -15.773 8.219 1 92.62 89 SER A CA 1
ATOM 732 C C . SER A 1 89 ? -12.734 -17.141 7.777 1 92.62 89 SER A C 1
ATOM 734 O O . SER A 1 89 ? -13.297 -18.172 8.148 1 92.62 89 SER A O 1
ATOM 736 N N . ASN A 1 90 ? -11.883 -17.156 6.684 1 91.06 90 ASN A N 1
ATOM 737 C CA . ASN A 1 90 ? -11.203 -18.312 6.141 1 91.06 90 ASN A CA 1
ATOM 738 C C . ASN A 1 90 ? -12.156 -19.203 5.34 1 91.06 90 ASN A C 1
ATOM 740 O O . ASN A 1 90 ? -12.062 -20.438 5.398 1 91.06 90 ASN A O 1
ATOM 744 N N . ILE A 1 91 ? -13.203 -18.531 4.848 1 95.62 91 ILE A N 1
ATOM 745 C CA . ILE A 1 91 ? -14.109 -19.234 3.953 1 95.62 91 ILE A CA 1
ATOM 746 C C . ILE A 1 91 ? -13.781 -18.891 2.502 1 95.62 91 ILE A C 1
ATOM 748 O O . ILE A 1 91 ? -13.688 -17.719 2.141 1 95.62 91 ILE A O 1
ATOM 752 N N . PHE A 1 92 ? -13.633 -19.938 1.76 1 96.56 92 PHE A N 1
ATOM 753 C CA . PHE A 1 92 ? -13.297 -19.797 0.348 1 96.56 92 PHE A CA 1
ATOM 754 C C . PHE A 1 92 ? -14.344 -20.484 -0.529 1 96.56 92 PHE A C 1
ATOM 756 O O . PHE A 1 92 ? -14.781 -21.594 -0.233 1 96.56 92 PHE A O 1
ATOM 763 N N . VAL A 1 93 ? -14.711 -19.797 -1.593 1 97.31 93 VAL A N 1
ATOM 764 C CA . VAL A 1 93 ? -15.719 -20.344 -2.504 1 97.31 93 VAL A CA 1
ATOM 765 C C . VAL A 1 93 ? -15.133 -20.438 -3.912 1 97.31 93 VAL A C 1
ATOM 767 O O . VAL A 1 93 ? -14.648 -19.453 -4.465 1 97.31 93 VAL A O 1
ATOM 770 N N . GLU A 1 94 ? -15.148 -21.641 -4.438 1 97.88 94 GLU A N 1
ATOM 771 C CA . GLU A 1 94 ? -14.742 -21.844 -5.824 1 97.88 94 GLU A CA 1
ATOM 772 C C . GLU A 1 94 ? -15.938 -21.734 -6.77 1 97.88 94 GLU A C 1
ATOM 774 O O . GLU A 1 94 ? -17.031 -22.234 -6.469 1 97.88 94 GLU A O 1
ATOM 779 N N . MET A 1 95 ? -15.758 -21.047 -7.898 1 97.81 95 MET A N 1
ATOM 780 C CA . MET A 1 95 ? -16.859 -20.828 -8.82 1 97.81 95 MET A CA 1
ATOM 781 C C . MET A 1 95 ? -16.359 -20.719 -10.258 1 97.81 95 MET A C 1
ATOM 783 O O . MET A 1 95 ? -15.18 -20.453 -10.484 1 97.81 95 MET A O 1
ATOM 787 N N . PRO A 1 96 ? -17.25 -21 -11.242 1 96.94 96 PRO A N 1
ATOM 788 C CA . PRO A 1 96 ? -16.875 -20.75 -12.633 1 96.94 96 PRO A CA 1
ATOM 789 C C . PRO A 1 96 ? -16.594 -19.266 -12.906 1 96.94 96 PRO A C 1
ATOM 791 O O . PRO A 1 96 ? -17.125 -18.406 -12.219 1 96.94 96 PRO A O 1
ATOM 794 N N . LEU A 1 97 ? -15.828 -18.906 -13.93 1 96.88 97 LEU A N 1
ATOM 795 C CA . LEU A 1 97 ? -15.43 -17.547 -14.258 1 96.88 97 LEU A CA 1
ATOM 796 C C . LEU A 1 97 ? -16.656 -16.672 -14.539 1 96.88 97 LEU A C 1
ATOM 798 O O . LEU A 1 97 ? -16.672 -15.5 -14.156 1 96.88 97 LEU A O 1
ATOM 802 N N . ASP A 1 98 ? -17.688 -17.281 -15.133 1 96.94 98 ASP A N 1
ATOM 803 C CA . ASP A 1 98 ? -18.891 -16.531 -15.445 1 96.94 98 ASP A CA 1
ATOM 804 C C . ASP A 1 98 ? -19.562 -16.031 -14.164 1 96.94 98 ASP A C 1
ATOM 806 O O . ASP A 1 98 ? -20.062 -14.906 -14.109 1 96.94 98 ASP A O 1
ATOM 810 N N . ASP A 1 99 ? -19.594 -16.859 -13.219 1 97.81 99 ASP A N 1
ATOM 811 C CA . ASP A 1 99 ? -20.203 -16.469 -11.945 1 97.81 99 ASP A CA 1
ATOM 812 C C . ASP A 1 99 ? -19.375 -15.383 -11.258 1 97.81 99 ASP A C 1
ATOM 814 O O . ASP A 1 99 ? -19.938 -14.492 -10.617 1 97.81 99 ASP A O 1
ATOM 818 N N . ALA A 1 100 ? -18.078 -15.477 -11.336 1 97.88 100 ALA A N 1
ATOM 819 C CA . ALA A 1 100 ? -17.203 -14.461 -10.773 1 97.88 100 ALA A CA 1
ATOM 820 C C . ALA A 1 100 ? -17.453 -13.102 -11.414 1 97.88 100 ALA A C 1
ATOM 822 O O . ALA A 1 100 ? -17.5 -12.078 -10.727 1 97.88 100 ALA A O 1
ATOM 823 N N . ILE A 1 101 ? -17.656 -13.102 -12.734 1 97.56 101 ILE A N 1
ATOM 824 C CA . ILE A 1 101 ? -17.922 -11.867 -13.469 1 97.56 101 ILE A CA 1
ATOM 825 C C . ILE A 1 101 ? -19.219 -11.234 -12.961 1 97.56 101 ILE A C 1
ATOM 827 O O . ILE A 1 101 ? -19.266 -10.031 -12.695 1 97.56 101 ILE A O 1
ATOM 831 N N . LYS A 1 102 ? -20.203 -12.055 -12.773 1 97.81 102 LYS A N 1
ATOM 832 C CA . LYS A 1 102 ? -21.484 -11.57 -12.258 1 97.81 102 LYS A CA 1
ATOM 833 C C . LYS A 1 102 ? -21.328 -10.984 -10.852 1 97.81 102 LYS A C 1
ATOM 835 O O . LYS A 1 102 ? -21.891 -9.938 -10.547 1 97.81 102 LYS A O 1
ATOM 840 N N . PHE A 1 103 ? -20.625 -11.719 -10.031 1 97.75 103 PHE A N 1
ATOM 841 C CA . PHE A 1 103 ? -20.344 -11.266 -8.672 1 97.75 103 PHE A CA 1
ATOM 842 C C . PHE A 1 103 ? -19.656 -9.906 -8.688 1 97.75 103 PHE A C 1
ATOM 844 O O . PHE A 1 103 ? -20.062 -9 -7.953 1 97.75 103 PHE A O 1
ATOM 851 N N . LEU A 1 104 ? -18.625 -9.719 -9.5 1 98 104 LEU A N 1
ATOM 852 C CA . LEU A 1 104 ? -17.859 -8.484 -9.602 1 98 104 LEU A CA 1
ATOM 853 C C . LEU A 1 104 ? -18.734 -7.336 -10.086 1 98 104 LEU A C 1
ATOM 855 O O . LEU A 1 104 ? -18.609 -6.211 -9.594 1 98 104 LEU A O 1
ATOM 859 N N . GLU A 1 105 ? -19.641 -7.641 -11.031 1 97.31 105 GLU A N 1
ATOM 860 C CA . GLU A 1 105 ? -20.562 -6.625 -11.547 1 97.31 105 GLU A CA 1
ATOM 861 C C . GLU A 1 105 ? -21.5 -6.117 -10.461 1 97.31 105 GLU A C 1
ATOM 863 O O . GLU A 1 105 ? -21.75 -4.914 -10.359 1 97.31 105 GLU A O 1
ATOM 868 N N . LYS A 1 106 ? -22 -7.004 -9.719 1 97.56 106 LYS A N 1
ATOM 869 C CA . LYS A 1 106 ? -22.875 -6.629 -8.609 1 97.56 106 LYS A CA 1
ATOM 870 C C . LYS A 1 106 ? -22.141 -5.781 -7.582 1 97.56 106 LYS A C 1
ATOM 872 O O . LYS A 1 106 ? -22.672 -4.773 -7.105 1 97.56 106 LYS A O 1
ATOM 877 N N . LYS A 1 107 ? -20.969 -6.207 -7.25 1 97.12 107 LYS A N 1
ATOM 878 C CA . LYS A 1 107 ? -20.141 -5.453 -6.305 1 97.12 107 LYS A CA 1
ATOM 879 C C . LYS A 1 107 ? -19.844 -4.055 -6.832 1 97.12 107 LYS A C 1
ATOM 881 O O . LYS A 1 107 ? -19.922 -3.076 -6.082 1 97.12 107 LYS A O 1
ATOM 886 N N . GLU A 1 108 ? -19.516 -3.994 -8.094 1 97.56 108 GLU A N 1
ATOM 887 C CA . GLU A 1 108 ? -19.266 -2.707 -8.734 1 97.56 108 GLU A CA 1
ATOM 888 C C . GLU A 1 108 ? -20.469 -1.778 -8.609 1 97.56 108 GLU A C 1
ATOM 890 O O . GLU A 1 108 ? -20.312 -0.604 -8.266 1 97.56 108 GLU A O 1
ATOM 895 N N . LYS A 1 109 ? -21.609 -2.326 -8.914 1 97.56 109 LYS A N 1
ATOM 896 C CA . LYS A 1 109 ? -22.844 -1.543 -8.867 1 97.56 109 LYS A CA 1
ATOM 897 C C . LYS A 1 109 ? -23.109 -1.03 -7.449 1 97.56 109 LYS A C 1
ATOM 899 O O . LYS A 1 109 ? -23.5 0.125 -7.266 1 97.56 109 LYS A O 1
ATOM 904 N N . THR A 1 110 ? -22.891 -1.868 -6.504 1 97.81 110 THR A N 1
ATOM 905 C CA . THR A 1 110 ? -23.062 -1.488 -5.105 1 97.81 110 THR A CA 1
ATOM 906 C C . THR A 1 110 ? -22.141 -0.331 -4.738 1 97.81 110 THR A C 1
ATOM 908 O O . THR A 1 110 ? -22.578 0.657 -4.145 1 97.81 110 THR A O 1
ATOM 911 N N . LEU A 1 111 ? -20.891 -0.437 -5.098 1 98.06 111 LEU A N 1
ATOM 912 C CA . LEU A 1 111 ? -19.906 0.597 -4.781 1 98.06 111 LEU A CA 1
ATOM 913 C C . LEU A 1 111 ? -20.234 1.893 -5.52 1 98.06 111 LEU A C 1
ATOM 915 O O . LEU A 1 111 ? -20.016 2.984 -4.984 1 98.06 111 LEU A O 1
ATOM 919 N N . GLU A 1 112 ? -20.719 1.734 -6.73 1 97.62 112 GLU A N 1
ATOM 920 C CA . GLU A 1 112 ? -21.141 2.908 -7.488 1 97.62 112 GLU A CA 1
ATOM 921 C C . GLU A 1 112 ? -22.25 3.666 -6.762 1 97.62 112 GLU A C 1
ATOM 923 O O . GLU A 1 112 ? -22.25 4.898 -6.723 1 97.62 112 GLU A O 1
ATOM 928 N N . GLY A 1 113 ? -23.156 2.922 -6.203 1 97.94 113 GLY A N 1
ATOM 929 C CA . GLY A 1 113 ? -24.188 3.543 -5.402 1 97.94 113 GLY A CA 1
ATOM 930 C C . GLY A 1 113 ? -23.656 4.301 -4.203 1 97.94 113 GLY A C 1
ATOM 931 O O . GLY A 1 113 ? -24.094 5.414 -3.914 1 97.94 113 GLY A O 1
ATOM 932 N N . GLN A 1 114 ? -22.719 3.752 -3.562 1 98.06 114 GLN A N 1
ATOM 933 C CA . GLN A 1 114 ? -22.094 4.406 -2.42 1 98.06 114 GLN A CA 1
ATOM 934 C C . GLN A 1 114 ? -21.344 5.664 -2.85 1 98.06 114 GLN A C 1
ATOM 936 O O . GLN A 1 114 ? -21.391 6.688 -2.162 1 98.06 114 GLN A O 1
ATOM 941 N N . THR A 1 115 ? -20.656 5.539 -3.988 1 98.19 115 THR A N 1
ATOM 942 C CA . THR A 1 115 ? -19.906 6.68 -4.512 1 98.19 115 THR A CA 1
ATOM 943 C C . THR A 1 115 ? -20.844 7.844 -4.82 1 98.19 115 THR A C 1
ATOM 945 O O . THR A 1 115 ? -20.484 9.008 -4.602 1 98.19 115 THR A O 1
ATOM 948 N N . GLU A 1 116 ? -22 7.512 -5.281 1 98 116 GLU A N 1
ATOM 949 C CA . GLU A 1 116 ? -22.984 8.539 -5.586 1 98 116 GLU A CA 1
ATOM 950 C C . GLU A 1 116 ? -23.422 9.289 -4.324 1 98 116 GLU A C 1
ATOM 952 O O . GLU A 1 116 ? -23.594 10.508 -4.348 1 98 116 GLU A O 1
ATOM 957 N N . LYS A 1 117 ? -23.531 8.602 -3.26 1 98 117 LYS A N 1
ATOM 958 C CA . LYS A 1 117 ? -23.891 9.227 -1.985 1 98 117 LYS A CA 1
ATOM 959 C C . LYS A 1 117 ? -22.812 10.211 -1.544 1 98 117 LYS A C 1
ATOM 961 O O . LYS A 1 117 ? -23.125 11.328 -1.125 1 98 117 LYS A O 1
ATOM 966 N N . TRP A 1 118 ? -21.594 9.75 -1.67 1 98.06 118 TRP A N 1
ATOM 967 C CA . TRP A 1 118 ? -20.484 10.617 -1.283 1 98.06 118 TRP A CA 1
ATOM 968 C C . TRP A 1 118 ? -20.375 11.812 -2.223 1 98.06 118 TRP A C 1
ATOM 970 O O . TRP A 1 118 ? -20.062 12.93 -1.785 1 98.06 118 TRP A O 1
ATOM 980 N N . THR A 1 119 ? -20.625 11.586 -3.496 1 98.25 119 THR A N 1
ATOM 981 C CA . THR A 1 119 ? -20.609 12.656 -4.484 1 98.25 119 THR A CA 1
ATOM 982 C C . THR A 1 119 ? -21.672 13.703 -4.16 1 98.25 119 THR A C 1
ATOM 984 O O . THR A 1 119 ? -21.406 14.906 -4.219 1 98.25 119 THR A O 1
ATOM 987 N N . ASN A 1 120 ? -22.828 13.289 -3.762 1 98.38 120 ASN A N 1
ATOM 988 C CA . ASN A 1 120 ? -23.922 14.188 -3.379 1 98.38 120 ASN A CA 1
ATOM 989 C C . ASN A 1 120 ? -23.578 14.977 -2.121 1 98.38 120 ASN A C 1
ATOM 991 O O . ASN A 1 120 ? -23.828 16.188 -2.053 1 98.38 120 ASN A O 1
ATOM 995 N N . ARG A 1 121 ? -22.984 14.328 -1.213 1 98.25 121 ARG A N 1
ATOM 996 C CA . ARG A 1 121 ? -22.562 15 0.012 1 98.25 121 ARG A CA 1
ATOM 997 C C . ARG A 1 121 ? -21.516 16.078 -0.283 1 98.25 121 ARG A C 1
ATOM 999 O O . ARG A 1 121 ? -21.578 17.172 0.263 1 98.25 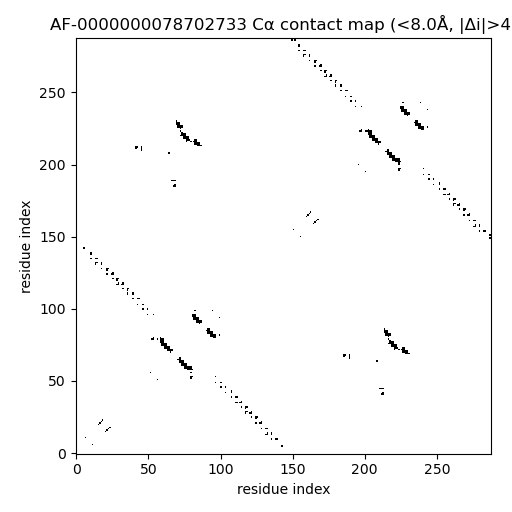121 ARG A O 1
ATOM 1006 N N . ALA A 1 122 ? -20.562 15.734 -1.143 1 98.56 122 ALA A N 1
ATOM 1007 C CA . ALA A 1 122 ? -19.547 16.703 -1.551 1 98.56 122 ALA A CA 1
ATOM 1008 C C . ALA A 1 122 ? -20.203 17.922 -2.209 1 98.56 122 ALA A C 1
ATOM 1010 O O . ALA A 1 122 ? -19.828 19.062 -1.923 1 98.56 122 ALA A O 1
ATOM 1011 N N . SER A 1 123 ? -21.141 17.688 -3.039 1 98.5 123 SER A N 1
ATOM 1012 C CA . SER A 1 123 ? -21.859 18.75 -3.732 1 98.5 123 SER A CA 1
ATOM 1013 C C . SER A 1 123 ? -22.578 19.656 -2.75 1 98.5 123 SER A C 1
ATOM 1015 O O . SER A 1 123 ? -22.594 20.875 -2.908 1 98.5 123 SER A O 1
ATOM 1017 N N . GLU A 1 124 ? -23.156 19.062 -1.765 1 98.44 124 GLU A N 1
ATOM 1018 C CA . GLU A 1 124 ? -23.859 19.828 -0.729 1 98.44 124 GLU A CA 1
ATOM 1019 C C . GLU A 1 124 ? -22.891 20.734 0.035 1 98.44 124 GLU A C 1
ATOM 1021 O O . GLU A 1 124 ? -23.203 21.891 0.294 1 98.44 124 GLU A O 1
ATOM 1026 N N . ILE A 1 125 ? -21.766 20.203 0.336 1 98.5 125 ILE A N 1
ATOM 1027 C CA . ILE A 1 125 ? -20.781 20.969 1.076 1 98.5 125 ILE A CA 1
ATOM 1028 C C . ILE A 1 125 ? -20.266 22.125 0.207 1 98.5 125 ILE A C 1
ATOM 1030 O O . ILE A 1 125 ? -20.109 23.25 0.687 1 98.5 125 ILE A O 1
ATOM 1034 N N . ARG A 1 126 ? -20.016 21.875 -1.025 1 98.31 126 ARG A N 1
ATOM 1035 C CA . ARG A 1 126 ? -19.562 22.906 -1.962 1 98.31 126 ARG A CA 1
ATOM 1036 C C . ARG A 1 126 ? -20.578 24.031 -2.062 1 98.31 126 ARG A C 1
ATOM 1038 O O . ARG A 1 126 ? -20.219 25.219 -2.086 1 98.31 126 ARG A O 1
ATOM 1045 N N . ALA A 1 127 ? -21.875 23.594 -2.135 1 97.94 127 ALA A N 1
ATOM 1046 C CA . ALA A 1 127 ? -22.938 24.594 -2.191 1 97.94 127 ALA A CA 1
ATOM 1047 C C . ALA A 1 127 ? -22.953 25.453 -0.93 1 97.94 127 ALA A C 1
ATOM 1049 O O . ALA A 1 127 ? -23.156 26.672 -1.001 1 97.94 127 ALA A O 1
ATOM 1050 N N . HIS A 1 128 ? -22.734 24.875 0.192 1 97.88 128 HIS A N 1
ATOM 1051 C CA . HIS A 1 128 ? -22.688 25.578 1.462 1 97.88 128 HIS A CA 1
ATOM 1052 C C . HIS A 1 128 ? -21.5 26.562 1.504 1 97.88 128 HIS A C 1
ATOM 1054 O O . HIS A 1 128 ? -21.656 27.703 1.941 1 97.88 128 HIS A O 1
ATOM 1060 N N . ILE A 1 129 ? -20.391 26.062 1.016 1 98.19 129 ILE A N 1
ATOM 1061 C CA . ILE A 1 129 ? -19.219 26.922 0.939 1 98.19 129 ILE A CA 1
ATOM 1062 C C . ILE A 1 129 ? -19.516 28.141 0.068 1 98.19 129 ILE A C 1
ATOM 1064 O O . ILE A 1 129 ? -19.219 29.266 0.454 1 98.19 129 ILE A O 1
ATOM 1068 N N . LYS A 1 130 ? -20.094 27.938 -1.021 1 97.62 130 LYS A N 1
ATOM 1069 C CA . LYS A 1 130 ? -20.438 29.016 -1.945 1 97.62 130 LYS A CA 1
ATOM 1070 C C . LYS A 1 130 ? -21.375 30.016 -1.289 1 97.62 130 LYS A C 1
ATOM 1072 O O . LYS A 1 130 ? -21.188 31.234 -1.436 1 97.62 130 LYS A O 1
ATOM 1077 N N . LEU A 1 131 ? -22.344 29.547 -0.548 1 97.38 131 LEU A N 1
ATOM 1078 C CA . LEU A 1 131 ? -23.312 30.391 0.131 1 97.38 131 LEU A CA 1
ATOM 1079 C C . LEU A 1 131 ? -22.625 31.266 1.182 1 97.38 131 LEU A C 1
ATOM 1081 O O . LEU A 1 131 ? -22.875 32.469 1.261 1 97.38 131 LEU A O 1
ATOM 1085 N N . VAL A 1 132 ? -21.734 30.672 1.899 1 96.88 132 VAL A N 1
ATOM 1086 C CA . VAL A 1 132 ? -21.062 31.406 2.963 1 96.88 132 VAL A CA 1
ATOM 1087 C C . VAL A 1 132 ? -20.109 32.438 2.357 1 96.88 132 VAL A C 1
ATOM 1089 O O . VAL A 1 132 ? -20.047 33.562 2.836 1 96.88 132 VAL A O 1
ATOM 1092 N N . LEU A 1 133 ? -19.438 32.094 1.348 1 96.56 133 LEU A N 1
ATOM 1093 C CA . LEU A 1 133 ? -18.531 33.031 0.684 1 96.56 133 LEU A CA 1
ATOM 1094 C C . LEU A 1 133 ? -19.297 34.188 0.113 1 96.56 133 LEU A C 1
ATOM 1096 O O . LEU A 1 133 ? -18.812 35.344 0.146 1 96.56 133 LEU A O 1
ATOM 1100 N N . LYS A 1 134 ? -20.484 33.969 -0.434 1 95.88 134 LYS A N 1
ATOM 1101 C CA . LYS A 1 134 ? -21.344 35.031 -0.919 1 95.88 134 LYS A CA 1
ATOM 1102 C C . LYS A 1 134 ? -21.75 35.969 0.215 1 95.88 134 LYS A C 1
ATOM 1104 O O . LYS A 1 134 ? -21.75 37.188 0.049 1 95.88 134 LYS A O 1
ATOM 1109 N N . ALA A 1 135 ? -22.047 35.406 1.34 1 93.56 135 ALA A N 1
ATOM 1110 C CA . ALA A 1 135 ? -22.406 36.188 2.516 1 93.56 135 ALA A CA 1
ATOM 1111 C C . ALA A 1 135 ? -21.234 37.094 2.951 1 93.56 135 ALA A C 1
ATOM 1113 O O . ALA A 1 135 ? -21.422 38.25 3.281 1 93.56 135 ALA A O 1
ATOM 1114 N N . ILE A 1 136 ? -20.094 36.5 2.924 1 94.19 136 ILE A N 1
ATOM 1115 C CA . ILE A 1 136 ? -18.891 37.25 3.279 1 94.19 136 ILE A CA 1
ATOM 1116 C C . ILE A 1 136 ? -18.703 38.406 2.314 1 94.19 136 ILE A C 1
ATOM 1118 O O . ILE A 1 136 ? -18.438 39.531 2.736 1 94.19 136 ILE A O 1
ATOM 1122 N N . SER A 1 137 ? -18.859 38.156 1.036 1 93.69 137 SER A N 1
ATOM 1123 C CA . SER A 1 137 ? -18.703 39.188 0.006 1 93.69 137 SER A CA 1
ATOM 1124 C C . SER A 1 137 ? -19.703 40.344 0.215 1 93.69 137 SER A C 1
ATOM 1126 O O . SER A 1 137 ? -19.344 41.5 0.071 1 93.69 137 SER A O 1
ATOM 1128 N N . GLU A 1 138 ? -20.891 40.031 0.609 1 91.88 138 GLU A N 1
ATOM 1129 C CA . GLU A 1 138 ? -21.922 41.031 0.854 1 91.88 138 GLU A CA 1
ATOM 1130 C C . GLU A 1 138 ? -21.578 41.875 2.066 1 91.88 138 GLU A C 1
ATOM 1132 O O . GLU A 1 138 ? -21.766 43.094 2.043 1 91.88 138 GLU A O 1
ATOM 1137 N N . LEU A 1 139 ? -21.047 41.25 3.09 1 88.5 139 LEU A N 1
ATOM 1138 C CA . LEU A 1 139 ? -20.656 41.969 4.289 1 88.5 139 LEU A CA 1
ATOM 1139 C C . LEU A 1 139 ? -19.5 42.906 4 1 88.5 139 LEU A C 1
ATOM 1141 O O . LEU A 1 139 ? -19.438 44.031 4.531 1 88.5 139 LEU A O 1
ATOM 1145 N N . LEU A 1 140 ? -18.609 42.469 3.191 1 88.81 140 LEU A N 1
ATOM 1146 C CA . LEU A 1 140 ? -17.438 43.281 2.838 1 88.81 140 LEU A CA 1
ATOM 1147 C C . LEU A 1 140 ? -17.844 44.5 2.014 1 88.81 140 LEU A C 1
ATOM 1149 O O . LEU A 1 140 ? -17.266 45.562 2.15 1 88.81 140 LEU A O 1
ATOM 1153 N N . GLN A 1 141 ? -18.875 44.375 1.188 1 86.25 141 GLN A N 1
ATOM 1154 C CA . GLN A 1 141 ? -19.359 45.5 0.368 1 86.25 141 GLN A CA 1
ATOM 1155 C C . GLN A 1 141 ? -20.062 46.531 1.222 1 86.25 141 GLN A C 1
ATOM 1157 O O . GLN A 1 141 ? -20 47.719 0.925 1 86.25 141 GLN A O 1
ATOM 1162 N N . LEU A 1 142 ? -20.656 46.094 2.314 1 80.88 142 LEU A N 1
ATOM 1163 C CA . LEU A 1 142 ? -21.375 47 3.201 1 80.88 142 LEU A CA 1
ATOM 1164 C C . LEU A 1 142 ? -20.391 47.781 4.086 1 80.88 142 LEU A C 1
ATOM 1166 O O . LEU A 1 142 ? -20.703 48.875 4.559 1 80.88 142 LEU A O 1
ATOM 1170 N N . SER A 1 143 ? -19.328 47.125 4.426 1 70.94 143 SER A N 1
ATOM 1171 C CA . SER A 1 143 ? -18.375 47.781 5.32 1 70.94 143 SER A CA 1
ATOM 1172 C C . SER A 1 143 ? -17.5 48.781 4.578 1 70.94 143 SER A C 1
ATOM 1174 O O . SER A 1 143 ? -16.797 49.562 5.199 1 70.94 143 SER A O 1
ATOM 1176 N N . GLU A 1 144 ? -17.5 48.844 3.314 1 63.16 144 GLU A N 1
ATOM 1177 C CA . GLU A 1 144 ? -16.875 49.938 2.578 1 63.16 144 GLU A CA 1
ATOM 1178 C C . GLU A 1 144 ? -17.828 51.125 2.445 1 63.16 144 GLU A C 1
ATOM 1180 O O . GLU A 1 144 ? -19.047 50.969 2.447 1 63.16 144 GLU A O 1
ATOM 1185 N N . MET B 1 1 ? 3.715 42.656 43.969 1 39.53 1 MET B N 1
ATOM 1186 C CA . MET B 1 1 ? 3.363 42.719 42.562 1 39.53 1 MET B CA 1
ATOM 1187 C C . MET B 1 1 ? 4.258 41.812 41.719 1 39.53 1 MET B C 1
ATOM 1189 O O . MET B 1 1 ? 5.484 41.906 41.781 1 39.53 1 MET B O 1
ATOM 1193 N N . SER B 1 2 ? 3.971 40.531 41.531 1 48.66 2 SER B N 1
ATOM 1194 C CA . SER B 1 2 ? 4.824 39.469 41 1 48.66 2 SER B CA 1
ATOM 1195 C C . SER B 1 2 ? 5.395 39.875 39.625 1 48.66 2 SER B C 1
ATOM 1197 O O . SER B 1 2 ? 4.699 40.469 38.812 1 48.66 2 SER B O 1
ATOM 1199 N N . GLU B 1 3 ? 6.641 40.344 39.562 1 48.22 3 GLU B N 1
ATOM 1200 C CA . GLU B 1 3 ? 7.352 40.75 38.344 1 48.22 3 GLU B CA 1
ATOM 1201 C C . GLU B 1 3 ? 6.898 39.938 37.156 1 48.22 3 GLU B C 1
ATOM 1203 O O . GLU B 1 3 ? 6.633 38.75 37.281 1 48.22 3 GLU B O 1
ATOM 1208 N N . PRO B 1 4 ? 6.258 40.562 36.219 1 52.31 4 PRO B N 1
ATOM 1209 C CA . PRO B 1 4 ? 5.77 39.875 35.031 1 52.31 4 PRO B CA 1
ATOM 1210 C C . PRO B 1 4 ? 6.715 38.75 34.562 1 52.31 4 PRO B C 1
ATOM 1212 O O . PRO B 1 4 ? 7.938 38.906 34.656 1 52.31 4 PRO B O 1
ATOM 1215 N N . LEU B 1 5 ? 6.516 37.562 34.781 1 49.84 5 LEU B N 1
ATOM 1216 C CA . LEU B 1 5 ? 7.336 36.438 34.344 1 49.84 5 LEU B CA 1
ATOM 1217 C C . LEU B 1 5 ? 8.008 36.719 33 1 49.84 5 LEU B C 1
ATOM 1219 O O . LEU B 1 5 ? 7.328 36.875 31.984 1 49.84 5 LEU B O 1
ATOM 1223 N N . PHE B 1 6 ? 8.984 37.656 32.812 1 53.25 6 PHE B N 1
ATOM 1224 C CA . PHE B 1 6 ? 9.82 38.062 31.688 1 53.25 6 PHE B CA 1
ATOM 1225 C C . PHE B 1 6 ? 10.195 36.844 30.859 1 53.25 6 PHE B C 1
ATOM 1227 O O . PHE B 1 6 ? 10.922 35.969 31.312 1 53.25 6 PHE B O 1
ATOM 1234 N N . ILE B 1 7 ? 9.281 36.281 30.172 1 63.12 7 ILE B N 1
ATOM 1235 C CA . ILE B 1 7 ? 9.602 35.156 29.266 1 63.12 7 ILE B CA 1
ATOM 1236 C C . ILE B 1 7 ? 10.828 35.531 28.438 1 63.12 7 ILE B C 1
ATOM 1238 O O . ILE B 1 7 ? 10.812 36.531 27.703 1 63.12 7 ILE B O 1
ATOM 1242 N N . ASN B 1 8 ? 12.07 35.25 28.828 1 76.38 8 ASN B N 1
ATOM 1243 C CA . ASN B 1 8 ? 13.352 35.375 28.125 1 76.38 8 ASN B CA 1
ATOM 1244 C C . ASN B 1 8 ? 13.234 34.969 26.672 1 76.38 8 ASN B C 1
ATOM 1246 O O . ASN B 1 8 ? 12.898 33.812 26.359 1 76.38 8 ASN B O 1
ATOM 1250 N N . PRO B 1 9 ? 13.125 36 25.719 1 86.19 9 PRO B N 1
ATOM 1251 C CA . PRO B 1 9 ? 13.023 35.75 24.281 1 86.19 9 PRO B CA 1
ATOM 1252 C C . PRO B 1 9 ? 13.961 34.625 23.828 1 86.19 9 PRO B C 1
ATOM 1254 O O . PRO B 1 9 ? 13.664 33.938 22.844 1 86.19 9 PRO B O 1
ATOM 1257 N N . GLN B 1 10 ? 15.039 34.469 24.578 1 87.44 10 GLN B N 1
ATOM 1258 C CA . GLN B 1 10 ? 15.984 33.438 24.234 1 87.44 10 GLN B CA 1
ATOM 1259 C C . GLN B 1 10 ? 15.391 32.031 24.484 1 87.44 10 GLN B C 1
ATOM 1261 O O . GLN B 1 10 ? 15.617 31.109 23.703 1 87.44 10 GLN B O 1
ATOM 1266 N N . ILE B 1 11 ? 14.594 31.922 25.469 1 90.94 11 ILE B N 1
ATOM 1267 C CA . ILE B 1 11 ? 13.961 30.641 25.812 1 90.94 11 ILE B CA 1
ATOM 1268 C C . ILE B 1 11 ? 12.945 30.266 24.734 1 90.94 11 ILE B C 1
ATOM 1270 O O . ILE B 1 11 ? 12.891 29.125 24.297 1 90.94 11 ILE B O 1
ATOM 1274 N N . ARG B 1 12 ? 12.219 31.266 24.344 1 91.19 12 ARG B N 1
ATOM 1275 C CA . ARG B 1 12 ? 11.227 31.016 23.297 1 91.19 12 ARG B CA 1
ATOM 1276 C C . ARG B 1 12 ? 11.891 30.578 22 1 91.19 12 ARG B C 1
ATOM 1278 O O . ARG B 1 12 ? 11.383 29.688 21.297 1 91.19 12 ARG B O 1
ATOM 1285 N N . LYS B 1 13 ? 13.008 31.188 21.688 1 93.44 13 LYS B N 1
ATOM 1286 C CA . LYS B 1 13 ? 13.773 30.828 20.5 1 93.44 13 LYS B CA 1
ATOM 1287 C C . LYS B 1 13 ? 14.258 29.375 20.578 1 93.44 13 LYS B C 1
ATOM 1289 O O . LYS B 1 13 ? 14.133 28.625 19.609 1 93.44 13 LYS B O 1
ATOM 1294 N N . TYR B 1 14 ? 14.672 28.969 21.766 1 93.94 14 TYR B N 1
ATOM 1295 C CA . TYR B 1 14 ? 15.156 27.609 21.969 1 93.94 14 TYR B CA 1
ATOM 1296 C C . TYR B 1 14 ? 14.008 26.594 21.891 1 93.94 14 TYR B C 1
ATOM 1298 O O . TYR B 1 14 ? 14.156 25.531 21.312 1 93.94 14 TYR B O 1
ATOM 1306 N N . GLU B 1 15 ? 12.969 26.969 22.438 1 94.5 15 GLU B N 1
ATOM 1307 C CA . GLU B 1 15 ? 11.805 26.094 22.422 1 94.5 15 GLU B CA 1
ATOM 1308 C C . GLU B 1 15 ? 11.289 25.875 21.016 1 94.5 15 GLU B C 1
ATOM 1310 O O . GLU B 1 15 ? 10.961 24.75 20.625 1 94.5 15 GLU B O 1
ATOM 1315 N N . SER B 1 16 ? 11.219 26.984 20.297 1 95 16 SER B N 1
ATOM 1316 C CA . SER B 1 16 ? 10.789 26.906 18.906 1 95 16 SER B CA 1
ATOM 1317 C C . SER B 1 16 ? 11.758 26.078 18.078 1 95 16 SER B C 1
ATOM 1319 O O . SER B 1 16 ? 11.344 25.281 17.234 1 95 16 SER B O 1
ATOM 1321 N N . PHE B 1 17 ? 13 26.25 18.312 1 96.38 17 PHE B N 1
ATOM 1322 C CA . PHE B 1 17 ? 14.039 25.5 17.609 1 96.38 17 PHE B CA 1
ATOM 1323 C C . PHE B 1 17 ? 13.883 24 17.859 1 96.38 17 PHE B C 1
ATOM 1325 O O . PHE B 1 17 ? 13.922 23.203 16.922 1 96.38 17 PHE B O 1
ATOM 1332 N N . VAL B 1 18 ? 13.641 23.641 19.109 1 96.75 18 VAL B N 1
ATOM 1333 C CA . VAL B 1 18 ? 13.508 22.234 19.469 1 96.75 18 VAL B CA 1
ATOM 1334 C C . VAL B 1 18 ? 12.234 21.656 18.844 1 96.75 18 VAL B C 1
ATOM 1336 O O . VAL B 1 18 ? 12.273 20.609 18.219 1 96.75 18 VAL B O 1
ATOM 1339 N N . ASN B 1 19 ? 11.148 22.391 18.953 1 95.38 19 ASN B N 1
ATOM 1340 C CA . ASN B 1 19 ? 9.844 21.859 18.594 1 95.38 19 ASN B CA 1
ATOM 1341 C C . ASN B 1 19 ? 9.609 21.938 17.078 1 95.38 19 ASN B C 1
ATOM 1343 O O . ASN B 1 19 ? 9.023 21.031 16.484 1 95.38 19 ASN B O 1
ATOM 1347 N N . ASP B 1 20 ? 10.195 22.906 16.469 1 95.62 20 ASP B N 1
ATOM 1348 C CA . ASP B 1 20 ? 9.836 23.172 15.078 1 95.62 20 ASP B CA 1
ATOM 1349 C C . ASP B 1 20 ? 10.922 22.672 14.125 1 95.62 20 ASP B C 1
ATOM 1351 O O . ASP B 1 20 ? 10.68 22.516 12.922 1 95.62 20 ASP B O 1
ATOM 1355 N N . ARG B 1 21 ? 12.133 22.453 14.68 1 96.69 21 ARG B N 1
ATOM 1356 C CA . ARG B 1 21 ? 13.211 22.031 13.797 1 96.69 21 ARG B CA 1
ATOM 1357 C C . ARG B 1 21 ? 13.75 20.656 14.203 1 96.69 21 ARG B C 1
ATOM 1359 O O . ARG B 1 21 ? 13.57 19.672 13.484 1 96.69 21 ARG B O 1
ATOM 1366 N N . LEU B 1 22 ? 14.195 20.547 15.469 1 97.5 22 LEU B N 1
ATOM 1367 C CA . LEU B 1 22 ? 14.898 19.344 15.875 1 97.5 22 LEU B CA 1
ATOM 1368 C C . LEU B 1 22 ? 13.953 18.156 15.945 1 97.5 22 LEU B C 1
ATOM 1370 O O . LEU B 1 22 ? 14.273 17.062 15.469 1 97.5 22 LEU B O 1
ATOM 1374 N N . ARG B 1 23 ? 12.82 18.391 16.469 1 97.94 23 ARG B N 1
ATOM 1375 C CA . ARG B 1 23 ? 11.867 17.297 16.594 1 97.94 23 ARG B CA 1
ATOM 1376 C C . ARG B 1 23 ? 11.367 16.859 15.219 1 97.94 23 ARG B C 1
ATOM 1378 O O . ARG B 1 23 ? 11.172 15.656 14.977 1 97.94 23 ARG B O 1
ATOM 1385 N N . LYS B 1 24 ? 11.18 17.797 14.336 1 97.88 24 LYS B N 1
ATOM 1386 C CA . LYS B 1 24 ? 10.758 17.453 12.977 1 97.88 24 LYS B CA 1
ATOM 1387 C C . LYS B 1 24 ? 11.852 16.703 12.234 1 97.88 24 LYS B C 1
ATOM 1389 O O . LYS B 1 24 ? 11.578 15.742 11.516 1 97.88 24 LYS B O 1
ATOM 1394 N N . ASP B 1 25 ? 13.07 17.172 12.5 1 97.81 25 ASP B N 1
ATOM 1395 C CA . ASP B 1 25 ? 14.211 16.484 11.891 1 97.81 25 ASP B CA 1
ATOM 1396 C C . ASP B 1 25 ? 14.32 15.047 12.391 1 97.81 25 ASP B C 1
ATOM 1398 O O . ASP B 1 25 ? 14.562 14.125 11.609 1 97.81 25 ASP B O 1
ATOM 1402 N N . LEU B 1 26 ? 14.117 14.859 13.672 1 98.38 26 LEU B N 1
ATOM 1403 C CA . LEU B 1 26 ? 14.18 13.531 14.266 1 98.38 26 LEU B CA 1
ATOM 1404 C C . LEU B 1 26 ? 13.094 12.625 13.688 1 98.38 26 LEU B C 1
ATOM 1406 O O . LEU B 1 26 ? 13.352 11.469 13.359 1 98.38 26 LEU B O 1
ATOM 1410 N N . GLU B 1 27 ? 11.953 13.18 13.547 1 98.38 27 GLU B N 1
ATOM 1411 C CA . GLU B 1 27 ? 10.836 12.422 12.992 1 98.38 27 GLU B CA 1
ATOM 1412 C C . GLU B 1 27 ? 11.156 11.938 11.578 1 98.38 27 GLU B C 1
ATOM 1414 O O . GLU B 1 27 ? 10.914 10.773 11.242 1 98.38 27 GLU B O 1
ATOM 1419 N N . LYS B 1 28 ? 11.711 12.836 10.773 1 98.25 28 LYS B N 1
ATOM 1420 C CA . LYS B 1 28 ? 12.07 12.492 9.398 1 98.25 28 LYS B CA 1
ATOM 1421 C C . LYS B 1 28 ? 13.117 11.383 9.367 1 98.25 28 LYS B C 1
ATOM 1423 O O . LYS B 1 28 ? 13 10.438 8.586 1 98.25 28 LYS B O 1
ATOM 1428 N N . VAL B 1 29 ? 14.055 11.539 10.219 1 98.38 29 VAL B N 1
ATOM 1429 C CA . VAL B 1 29 ? 15.148 10.57 10.281 1 98.38 29 VAL B CA 1
ATOM 1430 C C . VAL B 1 29 ? 14.609 9.211 10.719 1 98.38 29 VAL B C 1
ATOM 1432 O O . VAL B 1 29 ? 14.969 8.18 10.141 1 98.38 29 VAL B O 1
ATOM 1435 N N . LEU B 1 30 ? 13.758 9.211 11.695 1 98.38 30 LEU B N 1
ATOM 1436 C CA . LEU B 1 30 ? 13.164 7.969 12.188 1 98.38 30 LEU B CA 1
ATOM 1437 C C . LEU B 1 30 ? 12.289 7.324 11.117 1 98.38 30 LEU B C 1
ATOM 1439 O O . LEU B 1 30 ? 12.273 6.102 10.977 1 98.38 30 LEU B O 1
ATOM 1443 N N . GLU B 1 31 ? 11.609 8.125 10.383 1 98.44 31 GLU B N 1
ATOM 1444 C CA . GLU B 1 31 ? 10.781 7.609 9.297 1 98.44 31 GLU B CA 1
ATOM 1445 C C . GLU B 1 31 ? 11.633 6.914 8.234 1 98.44 31 GLU B C 1
ATOM 1447 O O . GLU B 1 31 ? 11.281 5.836 7.758 1 98.44 31 GLU B O 1
ATOM 1452 N N . GLU B 1 32 ? 12.734 7.516 7.922 1 98.19 32 GLU B N 1
ATOM 1453 C CA . GLU B 1 32 ? 13.641 6.926 6.941 1 98.19 32 GLU B CA 1
ATOM 1454 C C . GLU B 1 32 ? 14.219 5.605 7.445 1 98.19 32 GLU B C 1
ATOM 1456 O O . GLU B 1 32 ? 14.273 4.625 6.699 1 98.19 32 GLU B O 1
ATOM 1461 N N . ARG B 1 33 ? 14.594 5.617 8.68 1 98.12 33 ARG B N 1
ATOM 1462 C CA . ARG B 1 33 ? 15.117 4.406 9.297 1 98.12 33 ARG B CA 1
ATOM 1463 C C . ARG B 1 33 ? 14.078 3.293 9.289 1 98.12 33 ARG B C 1
ATOM 1465 O O . ARG B 1 33 ? 14.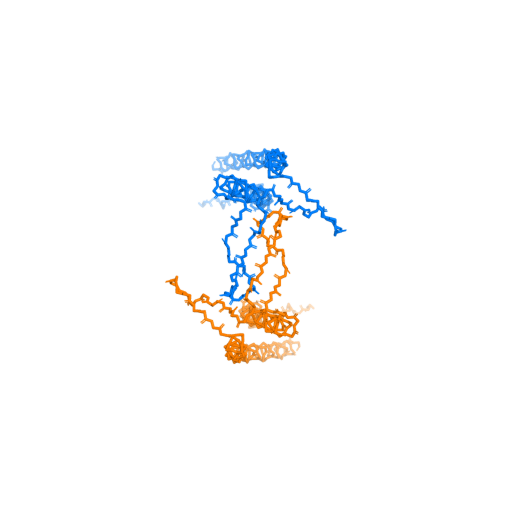383 2.15 8.945 1 98.12 33 ARG B O 1
ATOM 1472 N N . ASP B 1 34 ? 12.891 3.6 9.695 1 98.06 34 ASP B N 1
ATOM 1473 C CA . ASP B 1 34 ? 11.82 2.615 9.812 1 98.06 34 ASP B CA 1
ATOM 1474 C C . ASP B 1 34 ? 11.469 2.02 8.453 1 98.06 34 ASP B C 1
ATOM 1476 O O . ASP B 1 34 ? 11.125 0.839 8.359 1 98.06 34 ASP B O 1
ATOM 1480 N N . LYS B 1 35 ? 11.508 2.861 7.426 1 98.38 35 LYS B N 1
ATOM 1481 C CA . LYS B 1 35 ? 11.305 2.348 6.074 1 98.38 35 LYS B CA 1
ATOM 1482 C C . LYS B 1 35 ? 12.312 1.252 5.746 1 98.38 35 LYS B C 1
ATOM 1484 O O . LYS B 1 35 ? 11.961 0.237 5.141 1 98.38 35 LYS B O 1
ATOM 1489 N N . LEU B 1 36 ? 13.516 1.433 6.145 1 98.25 36 LEU B N 1
ATOM 1490 C CA . LEU B 1 36 ? 14.57 0.464 5.883 1 98.25 36 LEU B CA 1
ATOM 1491 C C . LEU B 1 36 ? 14.352 -0.812 6.691 1 98.25 36 LEU B C 1
ATOM 1493 O O . LEU B 1 36 ? 14.555 -1.916 6.18 1 98.25 36 LEU B O 1
ATOM 1497 N N . TYR B 1 37 ? 13.859 -0.655 7.906 1 97.5 37 TYR B N 1
ATOM 1498 C CA . TYR B 1 37 ? 13.562 -1.821 8.727 1 97.5 37 TYR B CA 1
ATOM 1499 C C . TYR B 1 37 ? 12.43 -2.641 8.117 1 97.5 37 TYR B C 1
ATOM 1501 O O . TYR B 1 37 ? 12.445 -3.873 8.188 1 97.5 37 TYR B O 1
ATOM 1509 N N . GLU B 1 38 ? 11.547 -1.936 7.578 1 98.12 38 GLU B N 1
ATOM 1510 C CA . GLU B 1 38 ? 10.461 -2.631 6.906 1 98.12 38 GLU B CA 1
ATOM 1511 C C . GLU B 1 38 ? 10.969 -3.441 5.715 1 98.12 38 GLU B C 1
ATOM 1513 O O . GLU B 1 38 ? 10.555 -4.582 5.508 1 98.12 38 GLU B O 1
ATOM 1518 N N . GLN B 1 39 ? 11.844 -2.877 4.973 1 97.94 39 GLN B N 1
ATOM 1519 C CA . GLN B 1 39 ? 12.445 -3.576 3.842 1 97.94 39 GLN B CA 1
ATOM 1520 C C . GLN B 1 39 ? 13.219 -4.805 4.305 1 97.94 39 GLN B C 1
ATOM 1522 O O . GLN B 1 39 ? 13.102 -5.879 3.709 1 97.94 39 GLN B O 1
ATOM 1527 N N . ILE B 1 40 ? 13.914 -4.66 5.336 1 98.25 40 ILE B N 1
ATOM 1528 C CA . ILE B 1 40 ? 14.711 -5.758 5.875 1 98.25 40 ILE B CA 1
ATOM 1529 C C . ILE B 1 40 ? 13.797 -6.891 6.328 1 98.25 40 ILE B C 1
ATOM 1531 O O . ILE B 1 40 ? 14.086 -8.062 6.09 1 98.25 40 ILE B O 1
ATOM 1535 N N . ALA B 1 41 ? 12.742 -6.508 6.945 1 97.81 41 ALA B N 1
ATOM 1536 C CA . ALA B 1 41 ? 11.773 -7.508 7.383 1 97.81 41 ALA B CA 1
ATOM 1537 C C . ALA B 1 41 ? 11.234 -8.305 6.199 1 97.81 41 ALA B C 1
ATOM 1539 O O . ALA B 1 41 ? 11.086 -9.523 6.281 1 97.81 41 ALA B O 1
ATOM 1540 N N . GLN B 1 42 ? 10.961 -7.645 5.129 1 98.06 42 GLN B N 1
ATOM 1541 C CA . GLN B 1 42 ? 10.469 -8.305 3.926 1 98.06 42 GLN B CA 1
ATOM 1542 C C . GLN B 1 42 ? 11.508 -9.266 3.354 1 98.06 42 GLN B C 1
ATOM 1544 O O . GLN B 1 42 ? 11.172 -10.367 2.924 1 98.06 42 GLN B O 1
ATOM 1549 N N . LEU B 1 43 ? 12.688 -8.875 3.359 1 98 43 LEU B N 1
ATOM 1550 C CA . LEU B 1 43 ? 13.773 -9.719 2.863 1 98 43 LEU B CA 1
ATOM 1551 C C . LEU B 1 43 ? 13.922 -10.977 3.715 1 98 43 LEU B C 1
ATOM 1553 O O . LEU B 1 43 ? 14.086 -12.07 3.182 1 98 43 LEU B O 1
ATOM 1557 N N . LEU B 1 44 ? 13.844 -10.781 4.988 1 97.31 44 LEU B N 1
ATOM 1558 C CA . LEU B 1 44 ? 13.953 -11.906 5.914 1 97.31 44 LEU B CA 1
ATOM 1559 C C . LEU B 1 44 ? 12.812 -12.891 5.695 1 97.31 44 LEU B C 1
ATOM 1561 O O . LEU B 1 44 ? 13.023 -14.109 5.695 1 97.31 44 LEU B O 1
ATOM 1565 N N . GLN B 1 45 ? 11.656 -12.359 5.543 1 97.44 45 GLN B N 1
ATOM 1566 C CA . GLN B 1 45 ? 10.492 -13.195 5.285 1 97.44 45 GLN B CA 1
ATOM 1567 C C . GLN B 1 45 ? 10.672 -14.023 4.016 1 97.44 45 GLN B C 1
ATOM 1569 O O . GLN B 1 45 ? 10.398 -15.227 4.008 1 97.44 45 GLN B O 1
ATOM 1574 N N . LEU B 1 46 ? 11.172 -13.398 2.998 1 97.94 46 LEU B N 1
ATOM 1575 C CA . LEU B 1 46 ? 11.383 -14.102 1.737 1 97.94 46 LEU B CA 1
ATOM 1576 C C . LEU B 1 46 ? 12.453 -15.172 1.885 1 97.94 46 LEU B C 1
ATOM 1578 O O . LEU B 1 46 ? 12.297 -16.297 1.396 1 97.94 46 LEU B O 1
ATOM 1582 N N . ARG B 1 47 ? 13.523 -14.836 2.49 1 97.19 47 ARG B N 1
ATOM 1583 C CA . ARG B 1 47 ? 14.602 -15.797 2.707 1 97.19 47 ARG B CA 1
ATOM 1584 C C . ARG B 1 47 ? 14.094 -17.031 3.439 1 97.19 47 ARG B C 1
ATOM 1586 O O . ARG B 1 47 ? 14.414 -18.156 3.061 1 97.19 47 ARG B O 1
ATOM 1593 N N . ASN B 1 48 ? 13.305 -16.812 4.457 1 96.69 48 ASN B N 1
ATOM 1594 C CA . ASN B 1 48 ? 12.719 -17.922 5.199 1 96.69 48 ASN B CA 1
ATOM 1595 C C . ASN B 1 48 ? 11.789 -18.75 4.32 1 96.69 48 ASN B C 1
ATOM 1597 O O . ASN B 1 48 ? 11.789 -19.984 4.406 1 96.69 48 ASN B O 1
ATOM 1601 N N . GLN B 1 49 ? 10.984 -18.062 3.463 1 95.38 49 GLN B N 1
ATOM 1602 C CA . GLN B 1 49 ? 10.094 -18.766 2.543 1 95.38 49 GLN B CA 1
ATOM 1603 C C . GLN B 1 49 ? 10.875 -19.625 1.567 1 95.38 49 GLN B C 1
ATOM 1605 O O . GLN B 1 49 ? 10.484 -20.766 1.29 1 95.38 49 GLN B O 1
ATOM 1610 N N . ILE B 1 50 ? 11.992 -19.172 1.087 1 96.25 50 ILE B N 1
ATOM 1611 C CA . ILE B 1 50 ? 12.828 -19.906 0.148 1 96.25 50 ILE B CA 1
ATOM 1612 C C . ILE B 1 50 ? 13.406 -21.141 0.834 1 96.25 50 ILE B C 1
ATOM 1614 O O . ILE B 1 50 ? 13.453 -22.219 0.241 1 96.25 50 ILE B O 1
ATOM 1618 N N . HIS B 1 51 ? 13.758 -21 2.07 1 95.06 51 HIS B N 1
ATOM 1619 C CA . HIS B 1 51 ? 14.25 -22.141 2.832 1 95.06 51 HIS B CA 1
ATOM 1620 C C . HIS B 1 51 ? 13.188 -23.234 2.949 1 95.06 51 HIS B C 1
ATOM 1622 O O . HIS B 1 51 ? 13.492 -24.422 2.809 1 95.06 51 HIS B O 1
ATOM 1628 N N . VAL B 1 52 ? 11.977 -22.812 3.178 1 93.94 52 VAL B N 1
ATOM 1629 C CA . VAL B 1 52 ? 10.867 -23.75 3.289 1 93.94 52 VAL B CA 1
ATOM 1630 C C . VAL B 1 52 ? 10.656 -24.453 1.952 1 93.94 52 VAL B C 1
ATOM 1632 O O . VAL B 1 52 ? 10.469 -25.672 1.911 1 93.94 52 VAL B O 1
ATOM 1635 N N . ILE B 1 53 ? 10.758 -23.703 0.877 1 94 53 ILE B N 1
ATOM 1636 C CA . ILE B 1 53 ? 10.586 -24.25 -0.462 1 94 53 ILE B CA 1
ATOM 1637 C C . ILE B 1 53 ? 11.68 -25.281 -0.742 1 94 53 ILE B C 1
ATOM 1639 O O . ILE B 1 53 ? 11.398 -26.359 -1.278 1 94 53 ILE B O 1
ATOM 1643 N N . GLN B 1 54 ? 12.867 -25 -0.352 1 91.88 54 GLN B N 1
ATOM 1644 C CA . GLN B 1 54 ? 13.992 -25.906 -0.564 1 91.88 54 GLN B CA 1
ATOM 1645 C C . GLN B 1 54 ? 13.805 -27.219 0.184 1 91.88 54 GLN B C 1
ATOM 1647 O O . GLN B 1 54 ? 14.141 -28.281 -0.329 1 91.88 54 GLN B O 1
ATOM 1652 N N . LYS B 1 55 ? 13.227 -27.109 1.324 1 90.81 55 LYS B N 1
ATOM 1653 C CA . LYS B 1 55 ? 13.102 -28.266 2.197 1 90.81 55 LYS B CA 1
ATOM 1654 C C . LYS B 1 55 ? 11.891 -29.109 1.826 1 90.81 55 LYS B C 1
ATOM 1656 O O . LYS B 1 55 ? 11.922 -30.344 1.929 1 90.81 55 LYS B O 1
ATOM 1661 N N . GLN B 1 56 ? 10.859 -28.375 1.445 1 82.88 56 GLN B N 1
ATOM 1662 C CA . GLN B 1 56 ? 9.57 -29.062 1.371 1 82.88 56 GLN B CA 1
ATOM 1663 C C . GLN B 1 56 ? 9.203 -29.375 -0.074 1 82.88 56 GLN B C 1
ATOM 1665 O O . GLN B 1 56 ? 8.391 -30.266 -0.331 1 82.88 56 GLN B O 1
ATOM 1670 N N . SER B 1 57 ? 9.906 -28.734 -1 1 73.06 57 SER B N 1
ATOM 1671 C CA . SER B 1 57 ? 9.438 -28.906 -2.371 1 73.06 57 SER B CA 1
ATOM 1672 C C . SER B 1 57 ? 10.008 -30.172 -2.996 1 73.06 57 SER B C 1
ATOM 1674 O O . SER B 1 57 ? 11.148 -30.562 -2.705 1 73.06 57 SER B O 1
ATOM 1676 N N . GLN B 1 58 ? 9.336 -31.125 -3.281 1 79.69 58 GLN B N 1
ATOM 1677 C CA . GLN B 1 58 ? 9.766 -32.281 -4.09 1 79.69 58 GLN B CA 1
ATOM 1678 C C . GLN B 1 58 ? 9.859 -31.891 -5.566 1 79.69 58 GLN B C 1
ATOM 1680 O O . GLN B 1 58 ? 9.453 -32.656 -6.438 1 79.69 58 GLN B O 1
ATOM 1685 N N . GLY B 1 59 ? 10.258 -30.703 -5.75 1 86.06 59 GLY B N 1
ATOM 1686 C CA . GLY B 1 59 ? 10.453 -30.25 -7.117 1 86.06 59 GLY B CA 1
ATOM 1687 C C . GLY B 1 59 ? 9.25 -29.5 -7.676 1 86.06 59 GLY B C 1
ATOM 1688 O O . GLY B 1 59 ? 9.328 -28.906 -8.758 1 86.06 59 GLY B O 1
ATOM 1689 N N . GLU B 1 60 ? 8.133 -29.641 -6.965 1 89.75 60 GLU B N 1
ATOM 1690 C CA . GLU B 1 60 ? 6.934 -28.906 -7.367 1 89.75 60 GLU B CA 1
ATOM 1691 C C . GLU B 1 60 ? 6.156 -28.406 -6.152 1 89.75 60 GLU B C 1
ATOM 1693 O O . GLU B 1 60 ? 6.41 -28.844 -5.027 1 89.75 60 GLU B O 1
ATOM 1698 N N . MET B 1 61 ? 5.328 -27.453 -6.379 1 93.38 61 MET B N 1
ATOM 1699 C CA . MET B 1 61 ? 4.539 -26.906 -5.273 1 93.38 61 MET B CA 1
ATOM 1700 C C . MET B 1 61 ? 3.176 -26.422 -5.766 1 93.38 61 MET B C 1
ATOM 1702 O O . MET B 1 61 ? 3.068 -25.844 -6.848 1 93.38 61 MET B O 1
ATOM 1706 N N . LYS B 1 62 ? 2.182 -26.766 -4.992 1 93.31 62 LYS B N 1
ATOM 1707 C CA . LYS B 1 62 ? 0.857 -26.188 -5.211 1 93.31 62 LYS B CA 1
ATOM 1708 C C . LYS B 1 62 ? 0.695 -24.875 -4.445 1 93.31 62 LYS B C 1
ATOM 1710 O O . LYS B 1 62 ? 1.146 -24.766 -3.303 1 93.31 62 LYS B O 1
ATOM 1715 N N . THR B 1 63 ? 0.097 -23.906 -5.066 1 93.69 63 THR B N 1
ATOM 1716 C CA . THR B 1 63 ? -0.078 -22.594 -4.434 1 93.69 63 THR B CA 1
ATOM 1717 C C . THR B 1 63 ? -1.333 -21.906 -4.957 1 93.69 63 THR B C 1
ATOM 1719 O O . THR B 1 63 ? -2.039 -22.453 -5.809 1 93.69 63 THR B O 1
ATOM 1722 N N . MET B 1 64 ? -1.653 -20.766 -4.285 1 93.19 64 MET B N 1
ATOM 1723 C CA . MET B 1 64 ? -2.754 -19.922 -4.715 1 93.19 64 MET B CA 1
ATOM 1724 C C . MET B 1 64 ? -2.232 -18.578 -5.234 1 93.19 64 MET B C 1
ATOM 1726 O O . MET B 1 64 ? -1.452 -17.906 -4.559 1 93.19 64 MET B O 1
ATOM 1730 N N . MET B 1 65 ? -2.613 -18.312 -6.406 1 94.44 65 MET B N 1
ATOM 1731 C CA . MET B 1 65 ? -2.211 -17.047 -7 1 94.44 65 MET B CA 1
ATOM 1732 C C . MET B 1 65 ? -3.268 -15.977 -6.754 1 94.44 65 MET B C 1
ATOM 1734 O O . MET B 1 65 ? -4.434 -16.156 -7.105 1 94.44 65 MET B O 1
ATOM 1738 N N . ASP B 1 66 ? -2.82 -14.906 -6.191 1 94.69 66 ASP B N 1
ATOM 1739 C CA . ASP B 1 66 ? -3.709 -13.758 -5.996 1 94.69 66 ASP B CA 1
ATOM 1740 C C . ASP B 1 66 ? -3.969 -13.031 -7.312 1 94.69 66 ASP B C 1
ATOM 1742 O O . ASP B 1 66 ? -3.029 -12.602 -7.984 1 94.69 66 ASP B O 1
ATOM 1746 N N . VAL B 1 67 ? -5.203 -12.891 -7.695 1 94.38 67 VAL B N 1
ATOM 1747 C CA . VAL B 1 67 ? -5.5 -12.227 -8.961 1 94.38 67 VAL B CA 1
ATOM 1748 C C . VAL B 1 67 ? -6.168 -10.883 -8.703 1 94.38 67 VAL B C 1
ATOM 1750 O O . VAL B 1 67 ? -6.48 -10.141 -9.641 1 94.38 67 VAL B O 1
ATOM 1753 N N . GLY B 1 68 ? -6.414 -10.602 -7.43 1 95.12 68 GLY B N 1
ATOM 1754 C CA . GLY B 1 68 ? -6.957 -9.305 -7.051 1 95.12 68 GLY B CA 1
ATOM 1755 C C . GLY B 1 68 ? -8.352 -9.391 -6.465 1 95.12 68 GLY B C 1
ATOM 1756 O O . GLY B 1 68 ? -9.07 -10.359 -6.703 1 95.12 68 GLY B O 1
ATOM 1757 N N . CYS B 1 69 ? -8.633 -8.414 -5.598 1 96.44 69 CYS B N 1
ATOM 1758 C CA . CYS B 1 69 ? -9.977 -8.227 -5.055 1 96.44 69 CYS B CA 1
ATOM 1759 C C . CYS B 1 69 ? -10.43 -9.461 -4.289 1 96.44 69 CYS B C 1
ATOM 1761 O O . CYS B 1 69 ? -11.586 -9.875 -4.406 1 96.44 69 CYS B O 1
ATOM 1763 N N . ASP B 1 70 ? -9.508 -10.164 -3.643 1 96.25 70 ASP B N 1
ATOM 1764 C CA . ASP B 1 70 ? -9.734 -11.32 -2.785 1 96.25 70 ASP B CA 1
ATOM 1765 C C . ASP B 1 70 ? -10.07 -12.562 -3.613 1 96.25 70 ASP B C 1
ATOM 1767 O O . ASP B 1 70 ? -10.656 -13.516 -3.098 1 96.25 70 ASP B O 1
ATOM 1771 N N . PHE B 1 71 ? -9.734 -12.406 -4.855 1 97.5 71 PHE B N 1
ATOM 1772 C CA . PHE B 1 71 ? -9.852 -13.586 -5.703 1 97.5 71 PHE B CA 1
ATOM 1773 C C . PHE B 1 71 ? -8.492 -14.258 -5.891 1 97.5 71 PHE B C 1
ATOM 1775 O O . PHE B 1 71 ? -7.465 -13.578 -5.93 1 97.5 71 PHE B O 1
ATOM 1782 N N . PHE B 1 72 ? -8.555 -15.586 -6.105 1 97.12 72 PHE B N 1
ATOM 1783 C CA . PHE B 1 72 ? -7.367 -16.406 -6.266 1 97.12 72 PHE B CA 1
ATOM 1784 C C . PHE B 1 72 ? -7.59 -17.484 -7.32 1 97.12 72 PHE B C 1
ATOM 1786 O O . PHE B 1 72 ? -8.734 -17.797 -7.672 1 97.12 72 PHE B O 1
ATOM 1793 N N . MET B 1 73 ? -6.461 -18.016 -7.816 1 96.38 73 MET B N 1
ATOM 1794 C CA . MET B 1 73 ? -6.504 -19.188 -8.672 1 96.38 73 MET B CA 1
ATOM 1795 C C . MET B 1 73 ? -5.523 -20.25 -8.188 1 96.38 73 MET B C 1
ATOM 1797 O O . MET B 1 73 ? -4.426 -19.938 -7.73 1 96.38 73 MET B O 1
ATOM 1801 N N . LYS B 1 74 ? -5.938 -21.5 -8.312 1 96 74 LYS B N 1
ATOM 1802 C CA . LYS B 1 74 ? -5.012 -22.578 -8 1 96 74 LYS B CA 1
ATOM 1803 C C . LYS B 1 74 ? -3.867 -22.641 -9.008 1 96 74 LYS B C 1
ATOM 1805 O O . LYS B 1 74 ? -4.098 -22.625 -10.219 1 96 74 LYS B O 1
ATOM 1810 N N . ALA B 1 75 ? -2.684 -22.578 -8.438 1 96 75 ALA B N 1
ATOM 1811 C CA . ALA B 1 75 ? -1.499 -22.578 -9.289 1 96 75 ALA B CA 1
ATOM 1812 C C . ALA B 1 75 ? -0.517 -23.672 -8.852 1 96 75 ALA B C 1
ATOM 1814 O O . ALA B 1 75 ? -0.66 -24.234 -7.77 1 96 75 ALA B O 1
ATOM 1815 N N . ARG B 1 76 ? 0.311 -24.016 -9.758 1 95.19 76 ARG B N 1
ATOM 1816 C CA . ARG B 1 76 ? 1.404 -24.938 -9.5 1 95.19 76 ARG B CA 1
ATOM 1817 C C . ARG B 1 76 ? 2.74 -24.359 -9.945 1 95.19 76 ARG B C 1
ATOM 1819 O O . ARG B 1 76 ? 2.818 -23.703 -10.984 1 95.19 76 ARG B O 1
ATOM 1826 N N . ILE B 1 77 ? 3.674 -24.625 -9.148 1 96.12 77 ILE B N 1
ATOM 1827 C CA . ILE B 1 77 ? 5.055 -24.344 -9.531 1 96.12 77 ILE B CA 1
ATOM 1828 C C . ILE B 1 77 ? 5.754 -25.641 -9.922 1 96.12 77 ILE B C 1
ATOM 1830 O O . ILE B 1 77 ? 6.113 -26.438 -9.062 1 96.12 77 ILE B O 1
ATOM 1834 N N . PRO B 1 78 ? 5.938 -25.781 -11.18 1 94 78 PRO B N 1
ATOM 1835 C CA . PRO B 1 78 ? 6.426 -27.078 -11.641 1 94 78 PRO B CA 1
ATOM 1836 C C . PRO B 1 78 ? 7.906 -27.297 -11.344 1 94 78 PRO B C 1
ATOM 1838 O O . PRO B 1 78 ? 8.383 -28.438 -11.344 1 94 78 PRO B O 1
ATOM 1841 N N . ASP B 1 79 ? 8.656 -26.312 -11.125 1 94.44 79 ASP B N 1
ATOM 1842 C CA . ASP B 1 79 ? 10.086 -26.391 -10.828 1 94.44 79 ASP B CA 1
ATOM 1843 C C . ASP B 1 79 ? 10.477 -25.406 -9.734 1 94.44 79 ASP B C 1
ATOM 1845 O O . ASP B 1 79 ? 10.57 -24.203 -9.977 1 94.44 79 ASP B O 1
ATOM 1849 N N . THR B 1 80 ? 10.758 -25.953 -8.516 1 95.19 80 THR B N 1
ATOM 1850 C CA . THR B 1 80 ? 11.047 -25.109 -7.363 1 95.19 80 THR B CA 1
ATOM 1851 C C . THR B 1 80 ? 12.547 -24.938 -7.191 1 95.19 80 THR B C 1
ATOM 1853 O O . THR B 1 80 ? 13.008 -24.438 -6.156 1 95.19 80 THR B O 1
ATOM 1856 N N . SER B 1 81 ? 13.352 -25.359 -8.203 1 94.31 81 SER B N 1
ATOM 1857 C CA . SER B 1 81 ? 14.805 -25.297 -8.055 1 94.31 81 SER B CA 1
ATOM 1858 C C . SER B 1 81 ? 15.336 -23.922 -8.461 1 94.31 81 SER B C 1
ATOM 1860 O O . SER B 1 81 ? 16.484 -23.594 -8.164 1 94.31 81 SER B O 1
ATOM 1862 N N . LYS B 1 82 ? 14.398 -23.172 -9.18 1 95.56 82 LYS B N 1
ATOM 1863 C CA . LYS B 1 82 ? 14.836 -21.875 -9.711 1 95.56 82 LYS B CA 1
ATOM 1864 C C . LYS B 1 82 ? 13.875 -20.766 -9.297 1 95.56 82 LYS B C 1
ATOM 1866 O O . LYS B 1 82 ? 12.695 -21.031 -9.031 1 95.56 82 LYS B O 1
ATOM 1871 N N . ILE B 1 83 ? 14.375 -19.562 -9.266 1 97.25 83 ILE B N 1
ATOM 1872 C CA . ILE B 1 83 ? 13.641 -18.344 -8.938 1 97.25 83 ILE B CA 1
ATOM 1873 C C . ILE B 1 83 ? 14.094 -17.203 -9.836 1 97.25 83 ILE B C 1
ATOM 1875 O O . ILE B 1 83 ? 15.203 -17.234 -10.383 1 97.25 83 ILE B O 1
ATOM 1879 N N . ILE B 1 84 ? 13.203 -16.234 -10.031 1 98.19 84 ILE B N 1
ATOM 1880 C CA . ILE B 1 84 ? 13.469 -15.164 -10.992 1 98.19 84 ILE B CA 1
ATOM 1881 C C . ILE B 1 84 ? 13.523 -13.82 -10.266 1 98.19 84 ILE B C 1
ATOM 1883 O O . ILE B 1 84 ? 12.633 -13.508 -9.469 1 98.19 84 ILE B O 1
ATOM 1887 N N . LEU B 1 85 ? 14.547 -13.07 -10.539 1 98.19 85 LEU B N 1
ATOM 1888 C CA . LEU B 1 85 ? 14.734 -11.75 -9.953 1 98.19 85 LEU B CA 1
ATOM 1889 C C . LEU B 1 85 ? 14.539 -10.664 -11 1 98.19 85 LEU B C 1
ATOM 1891 O O . LEU B 1 85 ? 15.102 -10.734 -12.094 1 98.19 85 LEU B O 1
ATOM 1895 N N . ASN B 1 86 ? 13.672 -9.664 -10.711 1 97.5 86 ASN B N 1
ATOM 1896 C CA . ASN B 1 86 ? 13.578 -8.453 -11.516 1 97.5 86 ASN B CA 1
ATOM 1897 C C . ASN B 1 86 ? 14.656 -7.441 -11.148 1 97.5 86 ASN B C 1
ATOM 1899 O O . ASN B 1 86 ? 14.602 -6.832 -10.078 1 97.5 86 ASN B O 1
ATOM 1903 N N . VAL B 1 87 ? 15.578 -7.262 -12.031 1 93.75 87 VAL B N 1
ATOM 1904 C CA . VAL B 1 87 ? 16.719 -6.391 -11.734 1 93.75 87 VAL B CA 1
ATOM 1905 C C . VAL B 1 87 ? 16.391 -4.957 -12.148 1 93.75 87 VAL B C 1
ATOM 1907 O O . VAL B 1 87 ? 17.094 -4.02 -11.758 1 93.75 87 VAL B O 1
ATOM 1910 N N . GLY B 1 88 ? 15.344 -4.676 -12.836 1 90.94 88 GLY B N 1
ATOM 1911 C CA . GLY B 1 88 ? 14.977 -3.361 -13.328 1 90.94 88 GLY B CA 1
ATOM 1912 C C . GLY B 1 88 ? 15.109 -3.232 -14.836 1 90.94 88 GLY B C 1
ATOM 1913 O O . GLY B 1 88 ? 15.812 -4.023 -15.469 1 90.94 88 GLY B O 1
ATOM 1914 N N . SER B 1 89 ? 14.383 -2.309 -15.508 1 92.62 89 SER B N 1
ATOM 1915 C CA . SER B 1 89 ? 14.43 -1.994 -16.938 1 92.62 89 SER B CA 1
ATOM 1916 C C . SER B 1 89 ? 14.016 -3.197 -17.781 1 92.62 89 SER B C 1
ATOM 1918 O O . SER B 1 89 ? 14.641 -3.48 -18.797 1 92.62 89 SER B O 1
ATOM 1920 N N . ASN B 1 90 ? 13.219 -4.141 -17.156 1 91.19 90 ASN B N 1
ATOM 1921 C CA . ASN B 1 90 ? 12.633 -5.32 -17.797 1 91.19 90 ASN B CA 1
ATOM 1922 C C . ASN B 1 90 ? 13.672 -6.426 -17.984 1 91.19 90 ASN B C 1
ATOM 1924 O O . ASN B 1 90 ? 13.656 -7.125 -19 1 91.19 90 ASN B O 1
ATOM 1928 N N . ILE B 1 91 ? 14.688 -6.355 -17.109 1 95.62 91 ILE B N 1
ATOM 1929 C CA . ILE B 1 91 ? 15.672 -7.43 -17.109 1 95.62 91 ILE B CA 1
ATOM 1930 C C . ILE B 1 91 ? 15.359 -8.406 -15.977 1 95.62 91 ILE B C 1
ATOM 1932 O O . ILE B 1 91 ? 15.195 -8 -14.828 1 95.62 91 ILE B O 1
ATOM 1936 N N . PHE B 1 92 ? 15.297 -9.625 -16.375 1 96.62 92 PHE B N 1
ATOM 1937 C CA . PHE B 1 92 ? 15 -10.695 -15.422 1 96.62 92 PHE B CA 1
ATOM 1938 C C . PHE B 1 92 ? 16.109 -11.727 -15.406 1 96.62 92 PHE B C 1
ATOM 1940 O O . PHE B 1 92 ? 16.609 -12.125 -16.453 1 96.62 92 PHE B O 1
ATOM 1947 N N . VAL B 1 93 ? 16.484 -12.156 -14.211 1 97.31 93 VAL B N 1
ATOM 1948 C CA . VAL B 1 93 ? 17.562 -13.133 -14.062 1 97.31 93 VAL B CA 1
ATOM 1949 C C . VAL B 1 93 ? 17.031 -14.359 -13.32 1 97.31 93 VAL B C 1
ATOM 1951 O O . VAL B 1 93 ? 16.516 -14.242 -12.211 1 97.31 93 VAL B O 1
ATOM 1954 N N . GLU B 1 94 ? 17.141 -15.477 -13.977 1 97.88 94 GLU B N 1
ATOM 1955 C CA . GLU B 1 94 ? 16.797 -16.75 -13.336 1 97.88 94 GLU B CA 1
ATOM 1956 C C . GLU B 1 94 ? 18.016 -17.344 -12.625 1 97.88 94 GLU B C 1
ATOM 1958 O O . GLU B 1 94 ? 19.125 -17.328 -13.164 1 97.88 94 GLU B O 1
ATOM 1963 N N . MET B 1 95 ? 17.828 -17.859 -11.398 1 97.81 95 MET B N 1
ATOM 1964 C CA . MET B 1 95 ? 18.953 -18.406 -10.633 1 97.81 95 MET B CA 1
ATOM 1965 C C . MET B 1 95 ? 18.484 -19.516 -9.703 1 97.81 95 MET B C 1
ATOM 1967 O O . MET B 1 95 ? 17.297 -19.625 -9.398 1 97.81 95 MET B O 1
ATOM 1971 N N . PRO B 1 96 ? 19.422 -20.406 -9.305 1 96.94 96 PRO B N 1
ATOM 1972 C CA . PRO B 1 96 ? 19.078 -21.406 -8.281 1 96.94 96 PRO B CA 1
ATOM 1973 C C . PRO B 1 96 ? 18.719 -20.75 -6.941 1 96.94 96 PRO B C 1
ATOM 1975 O O . PRO B 1 96 ? 19.156 -19.641 -6.645 1 96.94 96 PRO B O 1
ATOM 1978 N N . LEU B 1 97 ? 17.953 -21.406 -6.066 1 96.75 97 LEU B N 1
ATOM 1979 C CA . LEU B 1 97 ? 17.469 -20.891 -4.793 1 96.75 97 LEU B CA 1
ATOM 1980 C C . LEU B 1 97 ? 18.641 -20.5 -3.887 1 96.75 97 LEU B C 1
ATOM 1982 O O . LEU B 1 97 ? 18.578 -19.5 -3.172 1 96.75 97 LEU B O 1
ATOM 1986 N N . ASP B 1 98 ? 19.734 -21.281 -3.988 1 96.88 98 ASP B N 1
ATOM 1987 C CA . ASP B 1 98 ? 20.906 -21 -3.154 1 96.88 98 ASP B CA 1
ATOM 1988 C C . ASP B 1 98 ? 21.5 -19.625 -3.502 1 96.88 98 ASP B C 1
ATOM 1990 O O . ASP B 1 98 ? 21.906 -18.875 -2.613 1 96.88 98 ASP B O 1
ATOM 1994 N N . ASP B 1 99 ? 21.547 -19.344 -4.719 1 97.81 99 ASP B N 1
ATOM 1995 C CA . ASP B 1 99 ? 22.062 -18.062 -5.156 1 97.81 99 ASP B CA 1
ATOM 1996 C C . ASP B 1 99 ? 21.156 -16.922 -4.727 1 97.81 99 ASP B C 1
ATOM 1998 O O . ASP B 1 99 ? 21.625 -15.828 -4.379 1 97.81 99 ASP B O 1
ATOM 2002 N N . ALA B 1 100 ? 19.859 -17.141 -4.797 1 97.88 100 ALA B N 1
ATOM 2003 C CA . ALA B 1 100 ? 18.906 -16.125 -4.348 1 97.88 100 ALA B CA 1
ATOM 2004 C C . ALA B 1 100 ? 19.078 -15.82 -2.865 1 97.88 100 ALA B C 1
ATOM 2006 O O . ALA B 1 100 ? 19.047 -14.656 -2.459 1 97.88 100 ALA B O 1
ATOM 2007 N N . ILE B 1 101 ? 19.344 -16.859 -2.082 1 97.5 101 ILE B N 1
ATOM 2008 C CA . ILE B 1 101 ? 19.547 -16.688 -0.648 1 97.5 101 ILE B CA 1
ATOM 2009 C C . ILE B 1 101 ? 20.781 -15.82 -0.406 1 97.5 101 ILE B C 1
ATOM 2011 O O . ILE B 1 101 ? 20.734 -14.891 0.396 1 97.5 101 ILE B O 1
ATOM 2015 N N . LYS B 1 102 ? 21.797 -16.094 -1.142 1 97.81 102 LYS B N 1
ATOM 2016 C CA . LYS B 1 102 ? 23.031 -15.305 -1.02 1 97.81 102 LYS B CA 1
ATOM 2017 C C . LYS B 1 102 ? 22.781 -13.852 -1.401 1 97.81 102 LYS B C 1
ATOM 2019 O O . LYS B 1 102 ? 23.266 -12.938 -0.731 1 97.81 102 LYS B O 1
ATOM 2024 N N . PHE B 1 103 ? 22.094 -13.672 -2.496 1 97.75 103 PHE B N 1
ATOM 2025 C CA . PHE B 1 103 ? 21.75 -12.328 -2.957 1 97.75 103 PHE B CA 1
ATOM 2026 C C . PHE B 1 103 ? 20.969 -11.578 -1.884 1 97.75 103 PHE B C 1
ATOM 2028 O O . PHE B 1 103 ? 21.281 -10.422 -1.581 1 97.75 103 PHE B O 1
ATOM 2035 N N . LEU B 1 104 ? 19.969 -12.188 -1.277 1 98 104 LEU B N 1
ATOM 2036 C CA . LEU B 1 104 ? 19.125 -11.586 -0.253 1 98 104 LEU B CA 1
ATOM 2037 C C . LEU B 1 104 ? 19.938 -11.219 0.982 1 98 104 LEU B C 1
ATOM 2039 O O . LEU B 1 104 ? 19.719 -10.172 1.587 1 98 104 LEU B O 1
ATOM 2043 N N . GLU B 1 105 ? 20.891 -12.102 1.334 1 97.31 105 GLU B N 1
ATOM 2044 C CA . GLU B 1 105 ? 21.75 -11.844 2.488 1 97.31 105 GLU B CA 1
ATOM 2045 C C . GLU B 1 105 ? 22.609 -10.609 2.271 1 97.31 105 GLU B C 1
ATOM 2047 O O . GLU B 1 105 ? 22.781 -9.797 3.18 1 97.31 105 GLU B O 1
ATOM 2052 N N . LYS B 1 106 ? 23.156 -10.508 1.128 1 97.56 106 LYS B N 1
ATOM 2053 C CA . LYS B 1 106 ? 23.969 -9.344 0.794 1 97.56 106 LYS B CA 1
ATOM 2054 C C . LYS B 1 106 ? 23.141 -8.062 0.83 1 97.56 106 LYS B C 1
ATOM 2056 O O . LYS B 1 106 ? 23.578 -7.043 1.36 1 97.56 106 LYS B O 1
ATOM 2061 N N . LYS B 1 107 ? 21.984 -8.125 0.256 1 97.12 107 LYS B N 1
ATOM 2062 C CA . LYS B 1 107 ? 21.078 -6.977 0.264 1 97.12 107 LYS B CA 1
ATOM 2063 C C . LYS B 1 107 ? 20.703 -6.578 1.69 1 97.12 107 LYS B C 1
ATOM 2065 O O . LYS B 1 107 ? 20.672 -5.391 2.023 1 97.12 107 LYS B O 1
ATOM 2070 N N . GLU B 1 108 ? 20.422 -7.586 2.482 1 97.56 108 GLU B N 1
ATOM 2071 C CA . GLU B 1 108 ? 20.094 -7.344 3.885 1 97.56 108 GLU B CA 1
ATOM 2072 C C . GLU B 1 108 ? 21.234 -6.613 4.598 1 97.56 108 GLU B C 1
ATOM 2074 O O . GLU B 1 108 ? 21 -5.641 5.32 1 97.56 108 GLU B O 1
ATOM 2079 N N . LYS B 1 109 ? 22.422 -7.098 4.387 1 97.56 109 LYS B N 1
ATOM 2080 C CA . LYS B 1 109 ? 23.594 -6.5 5.02 1 97.56 109 LYS B CA 1
ATOM 2081 C C . LYS B 1 109 ? 23.766 -5.047 4.59 1 97.56 109 LYS B C 1
ATOM 2083 O O . LYS B 1 109 ? 24.062 -4.184 5.418 1 97.56 109 LYS B O 1
ATOM 2088 N N . THR B 1 110 ? 23.562 -4.797 3.348 1 97.81 110 THR B N 1
ATOM 2089 C CA . THR B 1 110 ? 23.672 -3.441 2.82 1 97.81 110 THR B CA 1
ATOM 2090 C C . THR B 1 110 ? 22.656 -2.521 3.494 1 97.81 110 THR B C 1
ATOM 2092 O O . THR B 1 110 ? 23 -1.426 3.938 1 97.81 110 THR B O 1
ATOM 2095 N N . LEU B 1 111 ? 21.422 -2.963 3.586 1 98.06 111 LEU B N 1
ATOM 2096 C CA . LEU B 1 111 ? 20.359 -2.164 4.191 1 98.06 111 LEU B CA 1
ATOM 2097 C C . LEU B 1 111 ? 20.625 -1.955 5.68 1 98.06 111 LEU B C 1
ATOM 2099 O O . LEU B 1 111 ? 20.328 -0.891 6.227 1 98.06 111 LEU B O 1
ATOM 2103 N N . GLU B 1 112 ? 21.188 -2.98 6.293 1 97.62 112 GLU B N 1
ATOM 2104 C CA . GLU B 1 112 ? 21.547 -2.855 7.699 1 97.62 112 GLU B CA 1
ATOM 2105 C C . GLU B 1 112 ? 22.578 -1.744 7.906 1 97.62 112 GLU B C 1
ATOM 2107 O O . GLU B 1 112 ? 22.484 -0.975 8.859 1 97.62 112 GLU B O 1
ATOM 2112 N N . GLY B 1 113 ? 23.5 -1.67 7.004 1 97.94 113 GLY B N 1
ATOM 2113 C CA . GLY B 1 113 ? 24.469 -0.583 7.051 1 97.94 113 GLY B CA 1
ATOM 2114 C C . GLY B 1 113 ? 23.828 0.787 6.922 1 97.94 113 GLY B C 1
ATOM 2115 O O . GLY B 1 113 ? 24.172 1.715 7.648 1 97.94 113 GLY B O 1
ATOM 2116 N N . GLN B 1 114 ? 22.906 0.902 6.062 1 98.06 114 GLN B N 1
ATOM 2117 C CA . GLN B 1 114 ? 22.188 2.164 5.879 1 98.06 114 GLN B CA 1
ATOM 2118 C C . GLN B 1 114 ? 21.375 2.52 7.121 1 98.06 114 GLN B C 1
ATOM 2120 O O . GLN B 1 114 ? 21.328 3.682 7.523 1 98.06 114 GLN B O 1
ATOM 2125 N N . THR B 1 115 ? 20.75 1.48 7.68 1 98.12 115 THR B N 1
ATOM 2126 C CA . THR B 1 115 ? 19.953 1.691 8.883 1 98.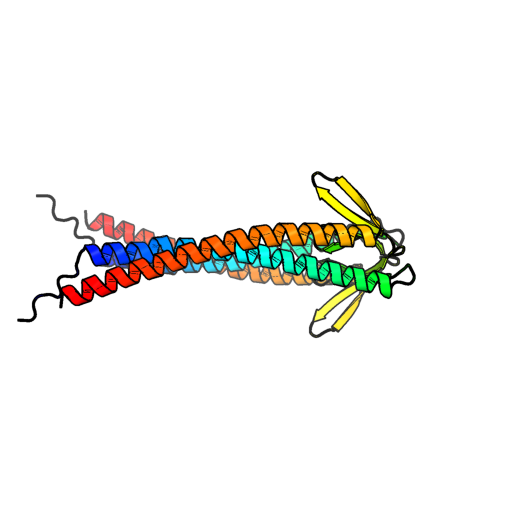12 115 THR B CA 1
ATOM 2127 C C . THR B 1 115 ? 20.812 2.215 10.023 1 98.12 115 THR B C 1
ATOM 2129 O O . THR B 1 115 ? 20.375 3.059 10.805 1 98.12 115 THR B O 1
ATOM 2132 N N . GLU B 1 116 ? 22.016 1.732 10.078 1 98 116 GLU B N 1
ATOM 2133 C CA . GLU B 1 116 ? 22.938 2.18 11.117 1 98 116 GLU B CA 1
ATOM 2134 C C . GLU B 1 116 ? 23.266 3.664 10.961 1 98 116 GLU B C 1
ATOM 2136 O O . GLU B 1 116 ? 23.344 4.387 11.961 1 98 116 GLU B O 1
ATOM 2141 N N . LYS B 1 117 ? 23.375 4.117 9.781 1 98 117 LYS B N 1
ATOM 2142 C CA . LYS B 1 117 ? 23.641 5.531 9.523 1 98 117 LYS B CA 1
ATOM 2143 C C . LYS B 1 117 ? 22.484 6.398 10.016 1 98 117 LYS B C 1
ATOM 2145 O O . LYS B 1 117 ? 22.703 7.422 10.664 1 98 117 LYS B O 1
ATOM 2150 N N . TRP B 1 118 ? 21.297 5.934 9.672 1 98.06 118 TRP B N 1
ATOM 2151 C CA . TRP B 1 118 ? 20.125 6.68 10.102 1 98.06 118 TRP B CA 1
ATOM 2152 C C . TRP B 1 118 ? 19.969 6.637 11.617 1 98.06 118 TRP B C 1
ATOM 2154 O O . TRP B 1 118 ? 19.578 7.629 12.234 1 98.06 118 TRP B O 1
ATOM 2164 N N . THR B 1 119 ? 20.297 5.504 12.203 1 98.25 119 THR B N 1
ATOM 2165 C CA . THR B 1 119 ? 20.234 5.355 13.656 1 98.25 119 THR B CA 1
ATOM 2166 C C . THR B 1 119 ? 21.219 6.312 14.328 1 98.25 119 THR B C 1
ATOM 2168 O O . THR B 1 119 ? 20.875 6.969 15.32 1 98.25 119 THR B O 1
ATOM 2171 N N . ASN B 1 120 ? 22.375 6.469 13.805 1 98.38 120 ASN B N 1
ATOM 2172 C CA . ASN B 1 120 ? 23.391 7.391 14.328 1 98.38 120 ASN B CA 1
ATOM 2173 C C . ASN B 1 120 ? 22.938 8.844 14.195 1 98.38 120 ASN B C 1
ATOM 2175 O O . ASN B 1 120 ? 23.109 9.633 15.125 1 98.38 120 ASN B O 1
ATOM 2179 N N . ARG B 1 121 ? 22.375 9.117 13.102 1 98.25 121 ARG B N 1
ATOM 2180 C CA . ARG B 1 121 ? 21.859 10.469 12.883 1 98.25 121 ARG B CA 1
ATOM 2181 C C . ARG B 1 121 ? 20.75 10.805 13.891 1 98.25 121 ARG B C 1
ATOM 2183 O O . ARG B 1 121 ? 20.734 11.906 14.445 1 98.25 121 ARG B O 1
ATOM 2190 N N . ALA B 1 122 ? 19.875 9.852 14.117 1 98.62 122 ALA B N 1
ATOM 2191 C CA . ALA B 1 122 ? 18.812 10.039 15.102 1 98.62 122 ALA B CA 1
ATOM 2192 C C . ALA B 1 122 ? 19.391 10.281 16.484 1 98.62 122 ALA B C 1
ATOM 2194 O O . ALA B 1 122 ? 18.938 11.164 17.219 1 98.62 122 ALA B O 1
ATOM 2195 N N . SER B 1 123 ? 20.375 9.547 16.812 1 98.5 123 SER B N 1
ATOM 2196 C CA . SER B 1 123 ? 21.031 9.688 18.109 1 98.5 123 SER B CA 1
ATOM 2197 C C . SER B 1 123 ? 21.672 11.062 18.266 1 98.5 123 SER B C 1
ATOM 2199 O O . SER B 1 123 ? 21.594 11.672 19.344 1 98.5 123 SER B O 1
ATOM 2201 N N . GLU B 1 124 ? 22.25 11.531 17.219 1 98.44 124 GLU B N 1
ATOM 2202 C CA . GLU B 1 124 ? 22.844 12.859 17.219 1 98.44 124 GLU B CA 1
ATOM 2203 C C . GLU B 1 124 ? 21.797 13.945 17.453 1 98.44 124 GLU B C 1
ATOM 2205 O O . GLU B 1 124 ? 22.016 14.867 18.25 1 98.44 124 GLU B O 1
ATOM 2210 N N . ILE B 1 125 ? 20.719 13.781 16.812 1 98.5 125 ILE B N 1
ATOM 2211 C CA . ILE B 1 125 ? 19.641 14.766 16.953 1 98.5 125 ILE B CA 1
ATOM 2212 C C . ILE B 1 125 ? 19.094 14.727 18.375 1 98.5 125 ILE B C 1
ATOM 2214 O O . ILE B 1 125 ? 18.828 15.766 18.984 1 98.5 125 ILE B O 1
ATOM 2218 N N . ARG B 1 126 ? 18.906 13.586 18.922 1 98.31 126 ARG B N 1
ATOM 2219 C CA . ARG B 1 126 ? 18.422 13.422 20.297 1 98.31 126 ARG B CA 1
ATOM 2220 C C . ARG B 1 126 ? 19.359 14.086 21.281 1 98.31 126 ARG B C 1
ATOM 2222 O O . ARG B 1 126 ? 18.922 14.742 22.234 1 98.31 126 ARG B O 1
ATOM 2229 N N . ALA B 1 127 ? 20.672 13.852 21.016 1 97.94 127 ALA B N 1
ATOM 2230 C CA . ALA B 1 127 ? 21.672 14.477 21.875 1 97.94 127 ALA B CA 1
ATOM 2231 C C . ALA B 1 127 ? 21.594 16 21.812 1 97.94 127 ALA B C 1
ATOM 2233 O O . ALA B 1 127 ? 21.703 16.688 22.828 1 97.94 127 ALA B O 1
ATOM 2234 N N . HIS B 1 128 ? 21.359 16.531 20.656 1 97.88 128 HIS B N 1
ATOM 2235 C CA . HIS B 1 128 ? 21.219 17.969 20.469 1 97.88 128 HIS B CA 1
ATOM 2236 C C . HIS B 1 128 ? 19.969 18.5 21.172 1 97.88 128 HIS B C 1
ATOM 2238 O O . HIS B 1 128 ? 20.031 19.547 21.828 1 97.88 128 HIS B O 1
ATOM 2244 N N . ILE B 1 129 ? 18.922 17.75 21.047 1 98.19 129 ILE B N 1
ATOM 2245 C CA . ILE B 1 129 ? 17.688 18.109 21.734 1 98.19 129 ILE B CA 1
ATOM 2246 C C . ILE B 1 129 ? 17.938 18.172 23.25 1 98.19 129 ILE B C 1
ATOM 2248 O O . ILE B 1 129 ? 17.547 19.141 23.906 1 98.19 129 ILE B O 1
ATOM 2252 N N . LYS B 1 130 ? 18.562 17.219 23.75 1 97.56 130 LYS B N 1
ATOM 2253 C CA . LYS B 1 130 ? 18.875 17.141 25.188 1 97.56 130 LYS B CA 1
ATOM 2254 C C . LYS B 1 130 ? 19.719 18.344 25.625 1 97.56 130 LYS B C 1
ATOM 2256 O O . LYS B 1 130 ? 19.453 18.938 26.672 1 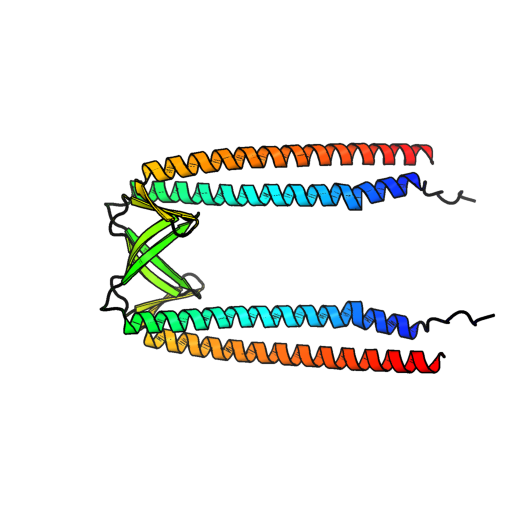97.56 130 LYS B O 1
ATOM 2261 N N . LEU B 1 131 ? 20.688 18.703 24.828 1 97.31 131 LEU B N 1
ATOM 2262 C CA . LEU B 1 131 ? 21.562 19.828 25.125 1 97.31 131 LEU B CA 1
ATOM 2263 C C . LEU B 1 131 ? 20.781 21.141 25.172 1 97.31 131 LEU B C 1
ATOM 2265 O O . LEU B 1 131 ? 20.953 21.938 26.094 1 97.31 131 LEU B O 1
ATOM 2269 N N . VAL B 1 132 ? 19.922 21.297 24.234 1 96.94 132 VAL B N 1
ATOM 2270 C CA . VAL B 1 132 ? 19.156 22.531 24.156 1 96.94 132 VAL B CA 1
ATOM 2271 C C . VAL B 1 132 ? 18.156 22.609 25.328 1 96.94 132 VAL B C 1
ATOM 2273 O O . VAL B 1 132 ? 18 23.656 25.938 1 96.94 132 VAL B O 1
ATOM 2276 N N . LEU B 1 133 ? 17.547 21.531 25.609 1 96.56 133 LEU B N 1
ATOM 2277 C CA . LEU B 1 133 ? 16.609 21.5 26.734 1 96.56 133 LEU B CA 1
ATOM 2278 C C . LEU B 1 133 ? 17.312 21.797 28.047 1 96.56 133 LEU B C 1
ATOM 2280 O O . LEU B 1 133 ? 16.75 22.469 28.922 1 96.56 133 LEU B O 1
ATOM 2284 N N . LYS B 1 134 ? 18.531 21.297 28.219 1 95.88 134 LYS B N 1
ATOM 2285 C CA . LYS B 1 134 ? 19.328 21.609 29.406 1 95.88 134 LYS B CA 1
ATOM 2286 C C . LYS B 1 134 ? 19.625 23.109 29.484 1 95.88 134 LYS B C 1
ATOM 2288 O O . LYS B 1 134 ? 19.547 23.703 30.562 1 95.88 134 LYS B O 1
ATOM 2293 N N . ALA B 1 135 ? 19.922 23.688 28.359 1 93.62 135 ALA B N 1
ATOM 2294 C CA . ALA B 1 135 ? 20.172 25.125 28.297 1 93.62 135 ALA B CA 1
ATOM 2295 C C . ALA B 1 135 ? 18.938 25.922 28.703 1 93.62 135 ALA B C 1
ATOM 2297 O O . ALA B 1 135 ? 19.031 26.906 29.453 1 93.62 135 ALA B O 1
ATOM 2298 N N . ILE B 1 136 ? 17.844 25.469 28.234 1 94.19 136 ILE B N 1
ATOM 2299 C CA . ILE B 1 136 ? 16.578 26.125 28.578 1 94.19 136 ILE B CA 1
ATOM 2300 C C . ILE B 1 136 ? 16.359 26.031 30.078 1 94.19 136 ILE B C 1
ATOM 2302 O O . ILE B 1 136 ? 15.992 27.016 30.719 1 94.19 136 ILE B O 1
ATOM 2306 N N . SER B 1 137 ? 16.578 24.875 30.641 1 93.75 137 SER B N 1
ATOM 2307 C CA . SER B 1 137 ? 16.391 24.641 32.062 1 93.75 137 SER B CA 1
ATOM 2308 C C . SER B 1 137 ? 17.297 25.562 32.906 1 93.75 137 SER B C 1
ATOM 2310 O O . SER B 1 137 ? 16.875 26.125 33.906 1 93.75 137 SER B O 1
ATOM 2312 N N . GLU B 1 138 ? 18.5 25.781 32.438 1 91.88 138 GLU B N 1
ATOM 2313 C CA . GLU B 1 138 ? 19.453 26.641 33.125 1 91.88 138 GLU B CA 1
ATOM 2314 C C . GLU B 1 138 ? 19 28.094 33.062 1 91.88 138 GLU B C 1
ATOM 2316 O O . GLU B 1 138 ? 19.109 28.828 34.062 1 91.88 138 GLU B O 1
ATOM 2321 N N . LEU B 1 139 ? 18.484 28.5 31.938 1 88.56 139 LEU B N 1
ATOM 2322 C CA . LEU B 1 139 ? 17.984 29.875 31.797 1 88.56 139 LEU B CA 1
ATOM 2323 C C . LEU B 1 139 ? 16.781 30.109 32.688 1 88.56 139 LEU B C 1
ATOM 2325 O O . LEU B 1 139 ? 16.625 31.203 33.25 1 88.56 139 LEU B O 1
ATOM 2329 N N . LEU B 1 140 ? 15.953 29.141 32.781 1 88.81 140 LEU B N 1
ATOM 2330 C CA . LEU B 1 140 ? 14.75 29.25 33.594 1 88.81 140 LEU B CA 1
ATOM 2331 C C . LEU B 1 140 ? 15.109 29.344 35.094 1 88.81 140 LEU B C 1
ATOM 2333 O O . LEU B 1 140 ? 14.438 30.047 35.844 1 88.81 140 LEU B O 1
ATOM 2337 N N . GLN B 1 141 ? 16.156 28.672 35.531 1 86.25 141 GLN B N 1
ATOM 2338 C CA . GLN B 1 141 ? 16.594 28.719 36.906 1 86.25 141 GLN B CA 1
ATOM 2339 C C . GLN B 1 141 ? 17.203 30.078 37.25 1 86.25 141 GLN B C 1
ATOM 2341 O O . GLN B 1 141 ? 17.062 30.547 38.406 1 86.25 141 GLN B O 1
ATOM 2346 N N . LEU B 1 142 ? 17.781 30.719 36.281 1 80.75 142 LEU B N 1
ATOM 2347 C CA . LEU B 1 142 ? 18.391 32.031 36.5 1 80.75 142 LEU B CA 1
ATOM 2348 C C . LEU B 1 142 ? 17.328 33.125 36.562 1 80.75 142 LEU B C 1
ATOM 2350 O O . LEU B 1 142 ? 17.547 34.188 37.156 1 80.75 142 LEU B O 1
ATOM 2354 N N . SER B 1 143 ? 16.312 32.969 35.781 1 70.88 143 SER B N 1
ATOM 2355 C CA . SER B 1 143 ? 15.266 33.969 35.719 1 70.88 143 SER B CA 1
ATOM 2356 C C . SER B 1 143 ? 14.367 33.906 36.969 1 70.88 143 SER B C 1
ATOM 2358 O O . SER B 1 143 ? 13.586 34.844 37.188 1 70.88 143 SER B O 1
ATOM 2360 N N . GLU B 1 144 ? 14.414 32.938 37.75 1 63.75 144 GLU B N 1
ATOM 2361 C CA . GLU B 1 144 ? 13.742 32.938 39.062 1 63.75 144 GLU B CA 1
ATOM 2362 C C . GLU B 1 144 ? 14.617 33.594 40.125 1 63.75 144 GLU B C 1
ATOM 2364 O O . GLU B 1 144 ? 15.844 33.594 40 1 63.75 144 GLU B O 1
#

Secondary structure (DSSP, 8-state):
--------HHHHHHHHHIIIIIHHHHHHHHHHHHHHHHHHHHHHHHHHHHHHHHHH-SS-EEEEEEEETTEEEEEEES-TTEEEEEEETTEEEEEEHHHHHHHHHHHHHHHHHHHHHHHHHHHHHHHHHHHHHHHHHHHHHHH-/--------HHHHHHHHHIIIIIHHHHHHHHHHHHHHHHHHHHHHHHHHHHHHHHHH-SS-EEEEEEEETTEEEEEEES-TTEEEEEEETTEEEEEEHHHHHHHHHHHHHHHHHHHHHHHHHHHHHHHHHHHHHHHHHHHHHHH-

Radius of gyration: 30.19 Å; Cα contacts (8 Å, |Δi|>4): 301; chains: 2; bounding box: 49×92×67 Å

Nearest PDB structures (foldseek):
  2zdi-assembly1_C-2  TM=9.404E-01  e=1.013E-06  Pyrococcus horikoshii
  1fxk-assembly1_C-2  TM=8.759E-01  e=5.385E-07  Methanothermobacter thermautotrophicus
  6nr8-assembly1_5  TM=9.122E-01  e=1.224E-06  Homo sapiens
  6nrd-assembly1_5  TM=8.815E-01  e=8.670E-06  Homo sapiens
  6nrb-assembly1_5  TM=8.667E-01  e=1.349E-05  Homo sapiens

InterPro domains:
  IPR003994 Ubiquitously expressed transcript protein UXT [PR01502] (13-33)
  IPR003994 Ubiquitously expressed transcript protein UXT [PR01502] (43-55)
  IPR003994 Ubiquitously expressed transcript protein UXT [PR01502] (59-72)
  IPR003994 Ubiquitously expressed transcript protein UXT [PR01502] (99-109)
  IPR003994 Ubiquitously expressed transcript protein UXT [PR01502] (119-130)
  IPR004127 Prefoldin alpha-like [PF02996] (23-141)
  IPR004127 Prefoldin alpha-like [TIGR00293] (21-140)
  IPR009053 Prefoldin [G3DSA:1.10.287.370] (12-144)

Solvent-accessible surface area (backbone atoms only — not comparable to full-atom values): 15511 Å² total; per-residue (Å²): 129,80,70,72,82,73,75,54,69,66,49,54,52,50,50,45,45,42,63,69,43,50,48,50,49,36,51,53,36,49,52,56,30,49,54,46,51,51,52,45,52,51,50,51,52,39,50,53,50,50,52,49,44,66,72,68,38,84,40,38,44,79,47,73,40,78,68,52,95,53,26,31,33,66,28,32,26,74,55,61,62,47,36,33,36,58,76,54,95,90,37,72,47,77,41,46,53,69,57,50,46,52,52,51,50,52,51,42,53,53,50,50,53,52,35,48,53,34,50,50,51,36,52,51,46,52,52,51,47,52,52,51,52,51,51,44,53,52,52,55,60,65,72,99,128,82,70,72,81,75,75,53,69,65,49,55,53,50,49,46,44,42,64,68,42,50,49,50,51,37,50,53,35,49,50,56,29,50,53,46,52,52,52,44,51,53,49,52,53,38,48,52,51,50,51,49,44,65,71,67,37,82,42,40,44,80,46,72,40,78,67,53,96,54,26,28,33,65,29,32,26,74,53,61,61,46,36,32,37,59,77,55,97,89,38,72,46,76,40,46,54,69,55,50,47,52,51,49,51,52,52,42,52,53,49,52,54,54,33,49,52,32,50,51,52,37,51,51,46,51,51,50,48,52,51,51,52,52,51,45,52,55,52,56,60,65,73,98

pLDDT: mean 92.75, std 11.11, range [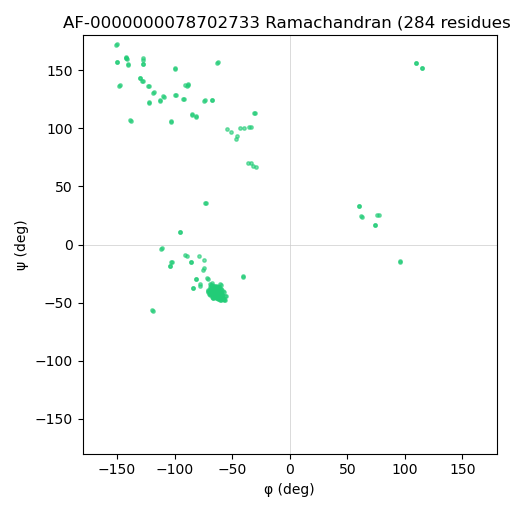39.28, 98.62]

Organism: Batrachochytrium dendrobatidis (strain JAM81 / FGSC 10211) (NCBI:txid684364)

Sequence (288 aa):
MSEPLFINPQIRKYESFVNDRLRKDLEKVLEERDKLYEQIAQLLQLRNQIHVIQKQSQGEMKTMMDVGCDFFMKARIPDTSKIILNVGSNIFVEMPLDDAIKFLEKKEKTLEGQTEKWTNRASEIRAHIKLVLKAISELLQLSEMSEPLFINPQIRKYESFVNDRLRKDLEKVLEERDKLYEQIAQLLQLRNQIHVIQKQSQGEMKTMMDVGCDFFMKARIPDTSKIILNVGSNIFVEMPLDDAIKFLEKKEKTLEGQTEKWTNRASEIRAHIKLVLKAISELLQLSE

=== Feature glossary ===
Legend for the data blocks above and below:

— What the protein is —

The amino-acid sequence is the protein's primary structure: the linear order of residues from the N-terminus to the C-terminus, written in one-letter code. Everything else here — the 3D coordinates, the secondary structure, the domain annotations — is ultimately a consequence of this string.

Functional annotations link the protein to curated databases. InterPro entries identify conserved domains and families by matching the sequence against member-database signatures (Pfam, PROSITE, CDD, …). Gene Ontology (GO) terms describe molecular function, biological process, and cellular component in a controlled vocabulary. CATH places the structure in a hierarchical fold classification (Class/Architecture/Topology/Homologous-superfamily). The organism is the source species.

— Where its atoms are —

Atomic coordinates in PDBx/mmCIF format — the same representation the Protein Data Bank distributes. Each line of the _atom_site loop places one backbone atom in Cartesian space (units: ångströms, origin: arbitrary).

The six renders are orthographic views along the three Cartesian axes in both directions. Representation (cartoon, sticks, or surface) and color scheme (sequence-rainbow or by-chain) vary across proteins so the training set covers all the common visualization conventions.

— Local backbone conformation —

Eight-state secondary structure (DSSP): H is the canonical α-helix, G the tighter 3₁₀-helix, I the wider π-helix; E/B are β-structure, T and S are turns and bends, and '-' is everything else. DSSP derives these from the pattern of main-chain N–H···O=C hydrogen bonds, not from the sequence.

Three-state secondary structure (P-SEA) collapses the eight DSSP classes into helix (a), strand (b), and coil (c). P-SEA assigns these from Cα geometry alone — distances and angles — without requiring backbone oxygens, so it works on any Cα trace.

φ (phi) and ψ (psi) are the two rotatable backbone dihedrals per residue: φ is the C(i-1)–N–Cα–C torsion, ψ is the N–Cα–C–N(i+1) torsion, both in degrees on (−180°, 180°]. α-helical residues cluster near (−60°, −45°); β-strand residues near (−120°, +130°). A Ramachandran plot is simply a scatter of (φ, ψ) for every residue.

— Global shape and packing —

The geometric summary reports three shape descriptors. Rg (radius of gyration) measures how spread out the Cα atoms are about their centre of mass; compact globular proteins have small Rg, elongated or unfolded ones large. Cα contacts (<8 Å, |i−j|>4) count long-range residue pairs in spatial proximity — high for tightly packed folds, near zero for rods or random coil. The bounding-box extents give the protein's footprint along x, y, z in Å.

SASA measures how much of the protein is reachable by solvent. It is computed by rolling a water-sized probe over the atomic surface and summing the exposed area (Å²). Per-residue SASA distinguishes core (buried, low SASA) from surface (exposed, high SASA) residues; total SASA is a whole-molecule size measure.

Plot images: a contact map (which residues are close in 3D, as an N×N binary image), a Ramachandran scatter (backbone torsion angles, revealing secondary-structure composition at a glance), and — for AlphaFold structures — a PAE heatmap (pairwise prediction confidence).

— Structural neighborhood —

A 3Di character summarizes, for each residue, the relative orientation of the Cα frame of its nearest spatial neighbor. Because it encodes fold topology rather than chemistry, 3Di alignments detect remote structural similarity that sequence alignment misses.

The Foldseek neighbor list gives the closest experimentally determined structures in the PDB, ranked by structural alignment. TM-score near 1 means near-identical fold; near 0.3 means only rough topology match. This is how one finds what a novel AlphaFold prediction most resembles in the solved-structure universe.

— Confidence and disorder —

For AlphaFold models, the B-factor field carries pLDDT — the model's own estimate of local accuracy on a 0–100 scale. Regions with pLDDT<50 should be treated as essentially unmodeled; they often correspond to intrinsically disordered segments.

Crystallographic B-factors measure how much each atom's electron density is smeared out, in Å². They rise in mobile loops and surface residues and fall in the buried interior. In AlphaFold models this column is repurposed to hold pLDDT instead.

Predicted Aligned Error (PAE) is an AlphaFold confidence matrix: entry (i, j) is the expected error in the position of residue j, in ångströms, when the prediction is superimposed on the true structure at residue i. Low PAE within a block of residues means that block is internally rigid and well-predicted; high PAE between two blocks means their relative placement is uncertain even if each block individually is confident.